Protein AF-A0A7V8F574-F1 (afdb_monomer)

Foldseek 3Di:
DPPPVCCVVVVVVVVVVVVVVVVVVVVVVVVLVVQVVLQVLLLFLVQLVLLQVLQVDDPVVNVVVQVVVCVQLVWRKDKDALVVPPDDPVRVVCQVVSGKDWADPDPFKIKIWHQNDPVRRIIIIIIDGHPDDSSVRSVVVVLVVVLVVDDPVCSVVVVVVSCVVRVNPDDDDDDDPPDDDPPDDDD

Solvent-accessible surface area (backbone atoms only — not comparable to full-atom values): 10749 Å² total; per-residue (Å²): 138,66,67,63,60,51,50,53,54,48,50,51,52,51,50,52,52,50,51,52,52,52,50,51,50,51,51,51,55,54,49,54,58,55,51,52,61,52,40,55,38,54,52,42,37,53,47,50,55,49,21,63,62,40,48,86,44,53,76,68,54,37,53,54,51,41,57,53,47,25,68,62,43,73,33,63,57,47,80,43,51,56,83,77,62,78,67,53,74,71,56,48,54,40,28,74,72,72,36,65,46,78,43,78,77,50,101,56,28,33,37,37,39,27,55,33,33,86,89,76,35,31,25,41,37,33,49,42,69,64,73,50,64,48,54,50,52,36,51,50,52,52,52,50,62,59,40,69,78,43,59,80,88,50,31,67,60,52,52,50,53,50,36,66,77,46,54,55,88,66,92,84,79,92,74,83,81,79,84,82,80,89,73,82,87,83,132

Radius of gyration: 23.99 Å; Cα contacts (8 Å, |Δi|>4): 165; chains: 1; bounding box: 65×51×67 Å

Structure (mmCIF, N/CA/C/O backbone):
data_AF-A0A7V8F574-F1
#
_entry.id   AF-A0A7V8F574-F1
#
loop_
_atom_site.group_PDB
_atom_site.id
_atom_site.type_symbol
_atom_site.label_atom_id
_atom_site.label_alt_id
_atom_site.label_comp_id
_atom_site.label_asym_id
_atom_site.label_entity_id
_atom_site.label_seq_id
_atom_site.pdbx_PDB_ins_code
_atom_site.Cartn_x
_atom_site.Cartn_y
_atom_site.Cartn_z
_atom_site.occupancy
_atom_site.B_iso_or_equiv
_atom_site.auth_seq_id
_atom_site.auth_comp_id
_atom_site.auth_asym_id
_atom_site.auth_atom_id
_atom_site.pdbx_PDB_model_num
ATOM 1 N N . MET A 1 1 ? 48.564 -7.429 -44.068 1.00 56.69 1 MET A N 1
ATOM 2 C CA . MET A 1 1 ? 47.365 -8.294 -43.979 1.00 56.69 1 MET A CA 1
ATOM 3 C C . MET A 1 1 ? 46.613 -8.188 -42.631 1.00 56.69 1 MET A C 1
ATOM 5 O O . MET A 1 1 ? 45.894 -9.115 -42.300 1.00 56.69 1 MET A O 1
ATOM 9 N N . ASN A 1 2 ? 46.700 -7.078 -41.869 1.00 58.28 2 ASN A N 1
ATOM 10 C CA . ASN A 1 2 ? 46.149 -6.998 -40.491 1.00 58.28 2 ASN A CA 1
ATOM 11 C C . ASN A 1 2 ? 44.926 -6.073 -40.307 1.00 58.28 2 ASN A C 1
ATOM 13 O O . ASN A 1 2 ? 44.331 -6.061 -39.237 1.00 58.28 2 ASN A O 1
ATOM 17 N N . SER A 1 3 ? 44.519 -5.310 -41.327 1.00 69.00 3 SER A N 1
ATOM 18 C CA . SER A 1 3 ? 43.429 -4.320 -41.200 1.00 69.00 3 SER A CA 1
ATOM 19 C C . SER A 1 3 ? 42.026 -4.927 -41.377 1.00 69.00 3 SER A C 1
ATOM 21 O O . SER A 1 3 ? 41.079 -4.531 -40.699 1.00 69.00 3 SER A O 1
ATOM 23 N N . ILE A 1 4 ? 41.889 -5.936 -42.245 1.00 79.69 4 ILE A N 1
ATOM 24 C CA . ILE A 1 4 ? 40.586 -6.536 -42.579 1.00 79.69 4 ILE A CA 1
ATOM 25 C C . ILE A 1 4 ? 40.106 -7.470 -41.464 1.00 79.69 4 ILE A C 1
ATOM 27 O O . ILE A 1 4 ? 38.978 -7.333 -41.002 1.00 79.69 4 ILE A O 1
ATOM 31 N N . PHE A 1 5 ? 40.970 -8.361 -40.967 1.00 75.88 5 PHE A N 1
ATOM 32 C CA . PHE A 1 5 ? 40.623 -9.245 -39.852 1.00 75.88 5 PHE A CA 1
ATOM 33 C C . PHE A 1 5 ? 40.308 -8.460 -38.575 1.00 75.88 5 PHE A C 1
ATOM 35 O O . PHE A 1 5 ? 39.298 -8.734 -37.936 1.00 75.88 5 PHE A O 1
ATOM 42 N N . LEU A 1 6 ? 41.096 -7.429 -38.246 1.00 79.56 6 LEU A N 1
ATOM 43 C CA . LEU A 1 6 ? 40.826 -6.574 -37.086 1.00 79.56 6 LEU A CA 1
ATOM 44 C C . LEU A 1 6 ? 39.471 -5.858 -37.199 1.00 79.56 6 LEU A C 1
ATOM 46 O O . LEU A 1 6 ? 38.766 -5.734 -36.205 1.00 79.56 6 LEU A O 1
ATOM 50 N N . ARG A 1 7 ? 39.070 -5.429 -38.402 1.00 82.69 7 ARG A N 1
ATOM 51 C CA . ARG A 1 7 ? 37.745 -4.834 -38.637 1.00 82.69 7 ARG A CA 1
ATOM 52 C C . ARG A 1 7 ? 36.608 -5.842 -38.519 1.00 82.69 7 ARG A C 1
ATOM 54 O O . ARG A 1 7 ? 35.586 -5.504 -37.935 1.00 82.69 7 ARG A O 1
ATOM 61 N N . ILE A 1 8 ? 36.768 -7.050 -39.058 1.00 86.50 8 ILE A N 1
ATOM 62 C CA . ILE A 1 8 ? 35.719 -8.080 -39.018 1.00 86.50 8 ILE A CA 1
ATOM 63 C C . ILE A 1 8 ? 35.542 -8.600 -37.588 1.00 86.50 8 ILE A C 1
ATOM 65 O O . ILE A 1 8 ? 34.432 -8.578 -37.061 1.00 86.50 8 ILE A O 1
ATOM 69 N N . TYR A 1 9 ? 36.630 -8.998 -36.923 1.00 89.31 9 TYR A N 1
ATOM 70 C CA . TYR A 1 9 ? 36.574 -9.464 -35.536 1.00 89.31 9 TYR A CA 1
ATOM 71 C C . TYR A 1 9 ? 36.234 -8.329 -34.567 1.00 89.31 9 TYR A C 1
ATOM 73 O O . TYR A 1 9 ? 35.433 -8.527 -33.661 1.00 89.31 9 TYR A O 1
ATOM 81 N N . GLY A 1 10 ? 36.763 -7.123 -34.787 1.00 89.00 10 GLY A N 1
ATOM 82 C CA . GLY A 1 10 ? 36.414 -5.940 -34.000 1.00 89.00 10 GLY A CA 1
ATOM 83 C C . GLY A 1 10 ? 34.945 -5.549 -34.154 1.00 89.00 10 GLY A C 1
ATOM 84 O O . GLY A 1 10 ? 34.291 -5.252 -33.160 1.00 89.00 10 GLY A O 1
ATOM 85 N N . GLY A 1 11 ? 34.399 -5.623 -35.372 1.00 90.50 11 GLY A N 1
ATOM 86 C CA . GLY A 1 11 ? 32.979 -5.401 -35.638 1.00 90.50 11 GLY A CA 1
ATOM 87 C C . GLY A 1 11 ? 32.090 -6.454 -34.978 1.00 90.50 11 GLY A C 1
ATOM 88 O O . GLY A 1 11 ? 31.083 -6.105 -34.369 1.00 90.50 11 GLY A O 1
ATOM 89 N N . MET A 1 12 ? 32.491 -7.727 -35.022 1.00 92.19 12 MET A N 1
ATOM 90 C CA . MET A 1 12 ? 31.776 -8.809 -34.341 1.00 92.19 12 MET A CA 1
ATOM 91 C C . MET A 1 12 ? 31.799 -8.632 -32.816 1.00 92.19 12 MET A C 1
ATOM 93 O O . MET A 1 12 ? 30.753 -8.721 -32.178 1.00 92.19 12 MET A O 1
ATOM 97 N N . CYS A 1 13 ? 32.952 -8.299 -32.229 1.00 90.69 13 CYS A N 1
ATOM 98 C CA . CYS A 1 13 ? 33.057 -7.989 -30.802 1.00 90.69 13 CYS A CA 1
ATOM 99 C C . CYS A 1 13 ? 32.212 -6.766 -30.416 1.00 90.69 13 CYS A C 1
ATOM 101 O O . CYS A 1 13 ? 31.502 -6.807 -29.415 1.00 90.69 13 CYS A O 1
ATOM 103 N N . ALA A 1 14 ? 32.238 -5.699 -31.218 1.00 89.81 14 ALA A N 1
ATOM 104 C CA . ALA A 1 14 ? 31.431 -4.506 -30.977 1.00 89.81 14 ALA A CA 1
ATOM 105 C C . ALA A 1 14 ? 29.926 -4.809 -31.038 1.00 89.81 14 ALA A C 1
ATOM 107 O O . ALA A 1 14 ? 29.174 -4.341 -30.186 1.00 89.81 14 ALA A O 1
ATOM 108 N N . ALA A 1 15 ? 29.490 -5.637 -31.992 1.00 92.62 15 ALA A N 1
ATOM 109 C CA . ALA A 1 15 ? 28.103 -6.079 -32.088 1.00 92.62 15 ALA A CA 1
ATOM 110 C C . ALA A 1 15 ? 27.679 -6.905 -30.862 1.00 92.62 15 ALA A C 1
ATOM 112 O O . ALA A 1 15 ? 26.601 -6.676 -30.320 1.00 92.62 15 ALA A O 1
ATOM 113 N N . LEU A 1 16 ? 28.534 -7.813 -30.376 1.00 93.62 16 LEU A N 1
ATOM 114 C CA . LEU A 1 16 ? 28.254 -8.600 -29.169 1.00 93.62 16 LEU A CA 1
ATOM 115 C C . LEU A 1 16 ? 28.135 -7.719 -27.919 1.00 93.62 16 LEU A C 1
ATOM 117 O O . LEU A 1 16 ? 27.208 -7.898 -27.131 1.00 93.62 16 LEU A O 1
ATOM 121 N N . ILE A 1 17 ? 29.027 -6.737 -27.762 1.00 92.06 17 ILE A N 1
ATOM 122 C CA . ILE A 1 17 ? 28.964 -5.768 -26.659 1.00 92.06 17 ILE A CA 1
ATOM 123 C C . ILE A 1 17 ? 27.679 -4.941 -26.751 1.00 92.06 17 ILE A C 1
ATOM 125 O O . ILE A 1 17 ? 26.992 -4.767 -25.747 1.00 92.06 17 ILE A O 1
ATOM 129 N N . LEU A 1 18 ? 27.318 -4.472 -27.947 1.00 92.81 18 LEU A N 1
ATOM 130 C CA . LEU A 1 18 ? 26.093 -3.706 -28.162 1.00 92.81 18 LEU A CA 1
ATOM 131 C C . LEU A 1 18 ? 24.850 -4.518 -27.775 1.00 92.81 18 LEU A C 1
ATOM 133 O O . LEU A 1 18 ? 23.993 -4.017 -27.052 1.00 92.81 18 LEU A O 1
ATOM 137 N N . VAL A 1 19 ? 24.766 -5.779 -28.206 1.00 94.56 19 VAL A N 1
ATOM 138 C CA . VAL A 1 19 ? 23.657 -6.678 -27.851 1.00 94.56 19 VAL A CA 1
ATOM 139 C C . VAL A 1 19 ? 23.603 -6.916 -26.340 1.00 94.56 19 VAL A C 1
ATOM 141 O O . VAL A 1 19 ? 22.520 -6.862 -25.760 1.00 94.56 19 VAL A O 1
ATOM 144 N N . ALA A 1 20 ? 24.747 -7.117 -25.681 1.00 87.25 20 ALA A N 1
ATOM 145 C CA . ALA A 1 20 ? 24.806 -7.284 -24.230 1.00 87.25 20 ALA A CA 1
ATOM 146 C C . ALA A 1 20 ? 24.339 -6.025 -23.476 1.00 87.25 20 ALA A C 1
ATOM 148 O O . ALA A 1 20 ? 23.564 -6.132 -22.525 1.00 87.25 20 ALA A O 1
ATOM 149 N N . LEU A 1 21 ? 24.752 -4.834 -23.925 1.00 88.81 21 LEU A N 1
ATOM 150 C CA . LEU A 1 21 ? 24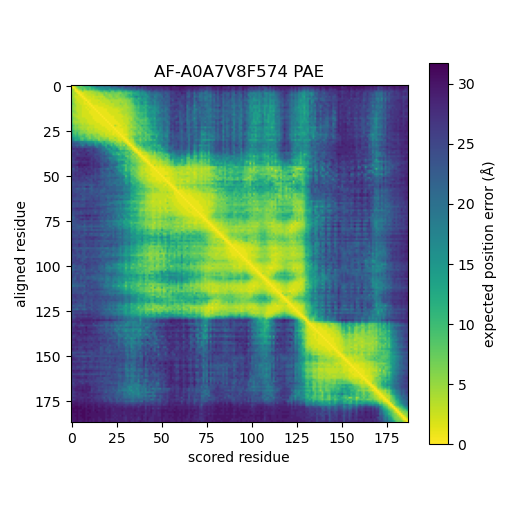.316 -3.556 -23.354 1.00 88.81 21 LEU A CA 1
ATOM 151 C C . LEU A 1 21 ? 22.810 -3.342 -23.531 1.00 88.81 21 LEU A C 1
ATOM 153 O O . LEU A 1 21 ? 22.128 -2.962 -22.581 1.00 88.81 21 LEU A O 1
ATOM 157 N N . LEU A 1 22 ? 22.273 -3.634 -24.718 1.00 88.62 22 LEU A N 1
ATOM 158 C CA . LEU A 1 22 ? 20.836 -3.553 -24.983 1.00 88.62 22 LEU A CA 1
ATOM 159 C C . LEU A 1 22 ? 20.044 -4.563 -24.142 1.00 88.62 22 LEU A C 1
ATOM 161 O O . LEU A 1 22 ? 18.986 -4.223 -23.619 1.00 88.62 22 LEU A O 1
ATOM 165 N N . GLY A 1 23 ? 20.567 -5.778 -23.958 1.00 87.00 23 GLY A N 1
ATOM 166 C CA . GLY A 1 23 ? 19.975 -6.788 -23.081 1.00 87.00 23 GLY A CA 1
ATOM 167 C C . GLY A 1 23 ? 19.950 -6.347 -21.616 1.00 87.00 23 GLY A C 1
ATOM 168 O O . GLY A 1 23 ? 18.915 -6.452 -20.961 1.00 87.00 23 GLY A O 1
ATOM 169 N N . MET A 1 24 ? 21.055 -5.787 -21.114 1.00 82.81 24 MET A N 1
ATOM 170 C CA . MET A 1 24 ? 21.130 -5.226 -19.762 1.00 82.81 24 MET A CA 1
ATOM 171 C C . MET A 1 24 ? 20.144 -4.065 -19.580 1.00 82.81 24 MET A C 1
ATOM 173 O O . MET A 1 24 ? 19.433 -4.024 -18.578 1.00 82.81 24 MET A O 1
ATOM 177 N N . LEU A 1 25 ? 20.044 -3.165 -20.563 1.00 78.94 25 LEU A N 1
ATOM 178 C CA . LEU A 1 25 ? 19.097 -2.051 -20.542 1.00 78.94 25 LEU A CA 1
ATOM 179 C C . LEU A 1 25 ? 17.642 -2.542 -20.529 1.00 78.94 25 LEU A C 1
ATOM 181 O O . LEU A 1 25 ? 16.839 -2.072 -19.728 1.00 78.94 25 LEU A O 1
ATOM 185 N N . ALA A 1 26 ? 17.304 -3.520 -21.370 1.00 74.56 26 ALA A N 1
ATOM 186 C CA . ALA A 1 26 ? 15.966 -4.105 -21.413 1.00 74.56 26 ALA A CA 1
ATOM 187 C C . ALA A 1 26 ? 15.599 -4.796 -20.091 1.00 74.56 26 ALA A C 1
ATOM 189 O O . ALA A 1 26 ? 14.487 -4.619 -19.593 1.00 74.56 26 ALA A O 1
ATOM 190 N N . LEU A 1 27 ? 16.536 -5.541 -19.494 1.00 69.81 27 LEU A N 1
ATOM 191 C CA . LEU A 1 27 ? 16.347 -6.154 -18.179 1.00 69.81 27 LEU A CA 1
ATOM 192 C C . LEU A 1 27 ? 16.156 -5.099 -17.088 1.00 69.81 27 LEU A C 1
ATOM 194 O O . LE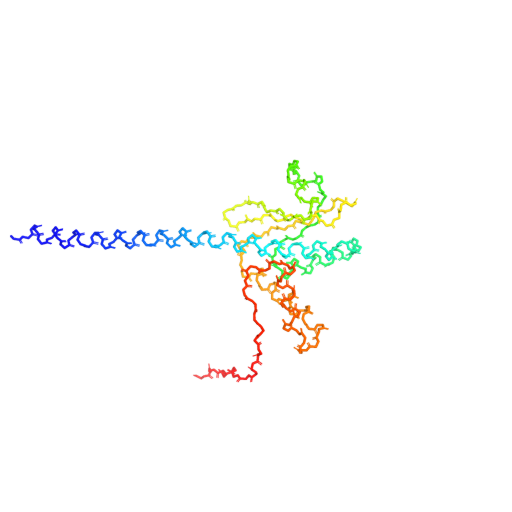U A 1 27 ? 15.271 -5.258 -16.253 1.00 69.81 27 LEU A O 1
ATOM 198 N N . HIS A 1 28 ? 16.931 -4.014 -17.116 1.00 68.00 28 HIS A N 1
ATOM 199 C CA . HIS A 1 28 ? 16.802 -2.914 -16.162 1.00 68.00 28 HIS A CA 1
ATOM 200 C C . HIS A 1 28 ? 15.416 -2.260 -16.240 1.00 68.00 28 HIS A C 1
ATOM 202 O O . HIS A 1 28 ? 14.732 -2.137 -15.225 1.00 68.00 28 HIS A O 1
ATOM 208 N N . LEU A 1 29 ? 14.960 -1.917 -17.449 1.00 63.81 29 LEU A N 1
ATOM 209 C CA . LEU A 1 29 ? 13.641 -1.317 -17.673 1.00 63.81 29 LEU A CA 1
ATOM 210 C C . LEU A 1 29 ? 12.502 -2.264 -17.264 1.00 63.81 29 LEU A C 1
ATOM 212 O O . LEU A 1 29 ? 11.539 -1.851 -16.621 1.00 63.81 29 LEU A O 1
ATOM 216 N N . LEU A 1 30 ? 12.616 -3.556 -17.585 1.00 61.59 30 LEU A N 1
ATOM 217 C CA . LEU A 1 30 ? 11.610 -4.552 -17.212 1.00 61.59 30 LEU A CA 1
ATOM 218 C C . LEU A 1 30 ? 11.555 -4.781 -15.693 1.00 61.59 30 LEU A C 1
ATOM 220 O O . LEU A 1 30 ? 10.477 -5.019 -15.142 1.00 61.59 30 LEU A O 1
ATOM 224 N N . ASN A 1 31 ? 12.702 -4.701 -15.017 1.00 58.12 31 ASN A N 1
ATOM 225 C CA . ASN A 1 31 ? 12.802 -4.848 -13.569 1.00 58.12 31 ASN A CA 1
ATOM 226 C C . ASN A 1 31 ? 12.174 -3.655 -12.828 1.00 58.12 31 ASN A C 1
ATOM 228 O O . ASN A 1 31 ? 11.459 -3.855 -11.844 1.00 58.12 31 ASN A O 1
ATOM 232 N N . GLU A 1 32 ? 12.351 -2.429 -13.331 1.00 53.72 32 GLU A N 1
ATOM 233 C CA . GLU A 1 32 ? 11.692 -1.238 -12.775 1.00 53.72 32 GLU A CA 1
ATOM 234 C C . GLU A 1 32 ? 10.163 -1.309 -12.894 1.00 53.72 32 GLU A C 1
ATOM 236 O O . GLU A 1 32 ? 9.452 -1.062 -11.915 1.00 53.72 32 GLU A O 1
ATOM 241 N N . VAL A 1 33 ? 9.644 -1.739 -14.051 1.00 51.47 33 VAL A N 1
ATOM 242 C CA . VAL A 1 33 ? 8.193 -1.859 -14.283 1.00 51.47 33 VAL A CA 1
ATOM 243 C C . VAL A 1 33 ? 7.560 -2.943 -13.399 1.00 51.47 33 VAL A C 1
ATOM 245 O O . VAL A 1 33 ? 6.465 -2.743 -12.865 1.00 51.47 33 VAL A O 1
ATOM 248 N N . ARG A 1 34 ? 8.243 -4.080 -13.189 1.00 47.66 34 ARG A N 1
ATOM 249 C CA . ARG A 1 34 ? 7.745 -5.159 -12.311 1.00 47.66 34 ARG A CA 1
ATOM 250 C C . ARG A 1 34 ? 7.789 -4.789 -10.833 1.00 47.66 34 ARG A C 1
ATOM 252 O O . ARG A 1 34 ? 6.857 -5.126 -10.104 1.00 47.66 34 ARG A O 1
ATOM 259 N N . SER A 1 35 ? 8.838 -4.090 -10.400 1.00 40.34 35 SER A N 1
ATOM 260 C CA . SER A 1 35 ? 8.967 -3.610 -9.023 1.00 40.34 35 SER A CA 1
ATOM 261 C C . SER A 1 35 ? 7.818 -2.659 -8.678 1.00 40.34 35 SER A C 1
ATOM 263 O O . SER A 1 35 ? 7.111 -2.893 -7.702 1.00 40.34 35 SER A O 1
ATOM 265 N N . GLY A 1 36 ? 7.542 -1.651 -9.514 1.00 47.88 36 GLY A N 1
ATOM 266 C CA . GLY A 1 36 ? 6.509 -0.642 -9.236 1.00 47.88 36 GLY A CA 1
ATOM 267 C C . GLY A 1 36 ? 5.102 -1.216 -9.013 1.00 47.88 36 GLY A C 1
ATOM 268 O O . GLY A 1 36 ? 4.472 -0.941 -7.993 1.00 47.88 36 GLY A O 1
ATOM 269 N N . GLN A 1 37 ? 4.628 -2.087 -9.911 1.00 47.09 37 GLN A N 1
ATOM 270 C CA . GLN A 1 37 ? 3.252 -2.609 -9.859 1.00 47.09 37 GLN A CA 1
ATOM 271 C C . GLN A 1 37 ? 3.012 -3.665 -8.768 1.00 47.09 37 GLN A C 1
ATOM 273 O O . GLN A 1 37 ? 1.869 -3.905 -8.372 1.00 47.09 37 GLN A O 1
ATOM 278 N N . TYR A 1 38 ? 4.054 -4.352 -8.293 1.00 43.25 38 TYR A N 1
ATOM 279 C CA . TYR A 1 38 ? 3.934 -5.279 -7.162 1.00 43.25 38 TYR A CA 1
ATOM 280 C C . TYR A 1 38 ? 3.826 -4.515 -5.834 1.00 43.25 38 TYR A C 1
ATOM 282 O O . TYR A 1 38 ? 3.041 -4.872 -4.957 1.00 43.25 38 TYR A O 1
ATOM 290 N N . ARG A 1 39 ? 4.562 -3.402 -5.732 1.00 55.03 39 ARG A N 1
ATOM 291 C CA . ARG A 1 39 ? 4.662 -2.535 -4.550 1.00 55.03 39 ARG A CA 1
ATOM 292 C C . ARG A 1 39 ? 3.383 -1.759 -4.277 1.00 55.03 39 ARG A C 1
ATOM 294 O O . ARG A 1 39 ? 2.940 -1.689 -3.134 1.00 55.03 39 ARG A O 1
ATOM 301 N N . GLU A 1 40 ? 2.767 -1.239 -5.332 1.00 53.72 40 GLU A N 1
ATOM 302 C CA . GLU A 1 40 ? 1.501 -0.511 -5.250 1.00 53.72 40 GLU A CA 1
ATOM 303 C C . GLU A 1 40 ? 0.361 -1.436 -4.792 1.00 53.72 40 GLU A C 1
ATOM 305 O O . GLU A 1 40 ? -0.414 -1.076 -3.910 1.00 53.72 40 GLU A O 1
ATOM 310 N N . ARG A 1 41 ? 0.324 -2.683 -5.292 1.00 56.06 41 ARG A N 1
ATOM 311 C CA . ARG A 1 41 ? -0.679 -3.693 -4.903 1.00 56.06 41 ARG A CA 1
ATOM 312 C C . ARG A 1 41 ? -0.521 -4.188 -3.458 1.00 56.06 41 ARG A C 1
ATOM 314 O O . ARG A 1 41 ? -1.524 -4.336 -2.764 1.00 56.06 41 ARG A O 1
ATOM 321 N N . LEU A 1 42 ? 0.711 -4.392 -2.979 1.00 57.56 42 LEU A N 1
ATOM 322 C CA . LEU A 1 42 ? 0.989 -4.809 -1.592 1.00 57.56 42 LEU A CA 1
ATOM 323 C C . LEU A 1 42 ? 0.653 -3.719 -0.566 1.00 57.56 42 LEU A C 1
ATOM 325 O O . LEU A 1 42 ? 0.067 -4.010 0.481 1.00 57.56 42 LEU A O 1
ATOM 329 N N . ALA A 1 43 ? 0.977 -2.465 -0.889 1.00 62.28 43 ALA A N 1
ATOM 330 C CA . ALA A 1 43 ? 0.598 -1.309 -0.084 1.00 62.28 43 ALA A CA 1
ATOM 331 C C . ALA A 1 43 ? -0.928 -1.134 -0.049 1.00 62.28 43 ALA A C 1
ATOM 333 O O . ALA A 1 43 ? -1.499 -0.946 1.024 1.00 62.28 43 ALA A O 1
ATOM 334 N N . HIS A 1 44 ? -1.594 -1.279 -1.201 1.00 66.44 44 HIS A N 1
ATOM 335 C CA . HIS A 1 44 ? -3.048 -1.178 -1.306 1.00 66.44 44 HIS A CA 1
ATOM 336 C C . HIS A 1 44 ? -3.777 -2.169 -0.385 1.00 66.44 44 HIS A C 1
ATOM 338 O O . HIS A 1 44 ? -4.606 -1.750 0.421 1.00 66.44 44 HIS A O 1
ATOM 344 N N . GLY A 1 45 ? -3.467 -3.468 -0.465 1.00 66.31 45 GLY A N 1
ATOM 345 C CA . GLY A 1 45 ? -4.162 -4.482 0.340 1.00 66.31 45 GLY A CA 1
ATOM 346 C C . GLY A 1 45 ? -3.923 -4.321 1.846 1.00 66.31 45 GLY A C 1
ATOM 347 O O . GLY A 1 45 ? -4.854 -4.419 2.646 1.00 66.31 45 GLY A O 1
ATOM 348 N N . THR A 1 46 ? -2.685 -4.002 2.231 1.00 74.44 46 THR A N 1
ATOM 349 C CA . THR A 1 46 ? -2.282 -3.891 3.641 1.00 74.44 46 THR A CA 1
ATOM 350 C C . THR A 1 46 ? -2.899 -2.665 4.321 1.00 74.44 46 THR A C 1
ATOM 352 O O . THR A 1 46 ?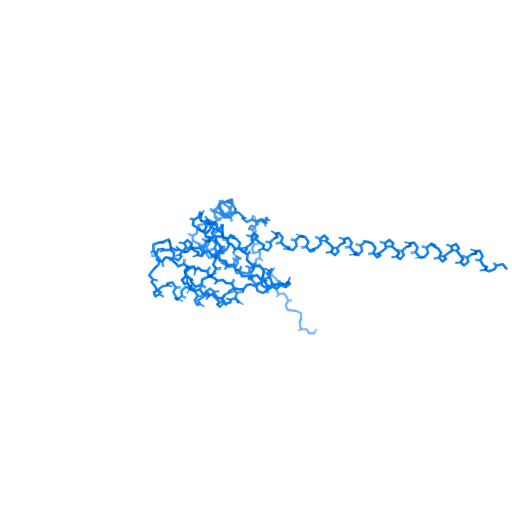 -3.494 -2.790 5.391 1.00 74.44 46 THR A O 1
ATOM 355 N N . PHE A 1 47 ? -2.833 -1.487 3.691 1.00 71.62 47 PHE A N 1
ATOM 356 C CA . PHE A 1 47 ? -3.402 -0.264 4.268 1.00 71.62 47 PHE A CA 1
ATOM 357 C C . PHE A 1 47 ? -4.932 -0.270 4.269 1.00 71.62 47 PHE A C 1
ATOM 359 O O . PHE A 1 47 ? -5.538 0.281 5.188 1.00 71.62 47 PHE A O 1
ATOM 366 N N . ALA A 1 48 ? -5.568 -0.922 3.288 1.00 75.31 48 ALA A N 1
ATOM 367 C CA . ALA A 1 48 ? -7.013 -1.131 3.309 1.00 75.31 48 ALA A CA 1
ATOM 368 C C . ALA A 1 48 ? -7.438 -1.951 4.540 1.00 75.31 48 ALA A C 1
ATOM 370 O O . ALA A 1 48 ? -8.305 -1.515 5.291 1.00 75.31 48 ALA A O 1
ATOM 371 N N . LEU A 1 49 ? -6.764 -3.079 4.803 1.00 79.25 49 LEU A N 1
ATOM 372 C CA . LEU A 1 49 ? -7.053 -3.939 5.956 1.00 79.25 49 LEU A CA 1
ATOM 373 C C . LEU A 1 49 ? -6.830 -3.230 7.303 1.00 79.25 49 LEU A C 1
ATOM 375 O O . LEU A 1 49 ? -7.593 -3.445 8.245 1.00 79.25 49 LEU A O 1
ATOM 379 N N . MET A 1 50 ? -5.794 -2.393 7.402 1.00 80.31 50 MET A N 1
ATOM 380 C CA . MET A 1 50 ? -5.530 -1.592 8.601 1.00 80.31 50 MET A CA 1
ATOM 381 C C . MET A 1 50 ? -6.618 -0.549 8.835 1.00 80.31 50 MET A C 1
ATOM 383 O O . MET A 1 50 ? -7.089 -0.417 9.961 1.00 80.31 50 MET A O 1
ATOM 387 N N . GLY A 1 51 ? -7.044 0.163 7.787 1.00 75.25 51 GLY A N 1
ATOM 388 C CA . GLY A 1 51 ? -8.124 1.145 7.890 1.00 75.25 51 GLY A CA 1
ATOM 389 C C . GLY A 1 51 ? -9.428 0.520 8.388 1.00 75.25 51 GLY A C 1
ATOM 390 O O . GLY A 1 51 ? -10.022 1.032 9.335 1.00 75.25 51 GLY A O 1
ATOM 391 N N . ASP A 1 52 ? -9.806 -0.629 7.826 1.00 79.94 52 ASP A N 1
ATOM 392 C CA . ASP A 1 52 ? -11.014 -1.361 8.223 1.00 79.94 52 ASP A CA 1
ATOM 393 C C . ASP A 1 52 ? -10.939 -1.845 9.686 1.00 79.94 52 ASP A C 1
ATOM 395 O O . ASP A 1 52 ? -11.913 -1.741 10.427 1.00 79.94 52 ASP A O 1
ATOM 399 N N . ASN A 1 53 ? -9.775 -2.338 10.135 1.00 78.69 53 ASN A N 1
ATOM 400 C CA . ASN A 1 53 ? -9.583 -2.789 11.521 1.00 78.69 53 ASN A CA 1
ATOM 401 C C . ASN A 1 53 ? -9.566 -1.638 12.533 1.00 78.69 53 ASN A C 1
ATOM 403 O O . ASN A 1 53 ? -9.997 -1.816 13.670 1.00 78.69 53 ASN A O 1
ATOM 407 N N . LEU A 1 54 ? -9.066 -0.464 12.141 1.00 80.31 54 LEU A N 1
ATOM 408 C CA . LEU A 1 54 ? -9.039 0.715 13.005 1.00 80.31 54 LEU A CA 1
ATOM 409 C C . LEU A 1 54 ? -10.413 1.380 13.118 1.00 80.31 54 LEU A C 1
ATOM 411 O O . LEU A 1 54 ? -10.688 2.002 14.143 1.00 80.31 54 LEU A O 1
ATOM 415 N N . GLN A 1 55 ? -11.277 1.259 12.105 1.00 77.00 55 GLN A N 1
ATOM 416 C CA . GLN A 1 55 ? -12.592 1.903 12.081 1.00 77.00 55 GLN A CA 1
ATOM 417 C C . GLN A 1 55 ? -13.430 1.639 13.356 1.00 77.00 55 GLN A C 1
ATOM 419 O O . GLN A 1 55 ? -13.861 2.621 13.966 1.00 77.00 55 GLN A O 1
ATOM 424 N N . PRO A 1 56 ? -13.638 0.387 13.821 1.00 78.88 56 PRO A N 1
ATOM 425 C CA . PRO A 1 56 ? -14.447 0.113 15.013 1.00 78.88 56 PRO A CA 1
ATOM 426 C C . PRO A 1 56 ? -13.733 0.398 16.347 1.00 78.88 56 PRO A C 1
ATOM 428 O O . PRO A 1 56 ? -14.374 0.359 17.394 1.00 78.88 56 PRO A O 1
ATOM 431 N N . MET A 1 57 ? -12.420 0.650 16.337 1.00 81.31 57 MET A N 1
ATOM 432 C CA . MET A 1 57 ? -11.615 0.813 17.552 1.00 81.31 57 MET A CA 1
ATOM 433 C C . MET A 1 57 ? -11.763 2.204 18.178 1.00 81.31 57 MET A C 1
ATOM 435 O O . MET A 1 57 ? -11.894 3.208 17.477 1.00 81.31 57 MET A O 1
ATOM 439 N N . SER A 1 58 ? -11.645 2.286 19.505 1.00 80.00 58 SER A N 1
ATOM 440 C CA . SER A 1 58 ? -11.543 3.565 20.218 1.00 80.00 58 SER A CA 1
ATOM 441 C C . SER A 1 58 ? -10.197 4.258 19.961 1.00 80.00 58 SER A C 1
ATOM 443 O O . SER A 1 58 ? -9.207 3.624 19.593 1.00 80.00 58 SER A O 1
ATOM 445 N N . ALA A 1 59 ? -10.106 5.568 20.207 1.00 76.19 59 ALA A N 1
ATOM 446 C CA . ALA A 1 59 ? -8.882 6.343 19.962 1.00 76.19 59 ALA A CA 1
ATOM 447 C C . ALA A 1 59 ? -7.629 5.779 20.673 1.00 76.19 59 ALA A C 1
ATOM 449 O O . ALA A 1 59 ? -6.525 5.819 20.126 1.00 76.19 59 ALA A O 1
ATOM 450 N N . ILE A 1 60 ? -7.793 5.217 21.875 1.00 81.06 60 ILE A N 1
ATOM 451 C CA . ILE A 1 60 ? -6.700 4.614 22.655 1.00 81.06 60 ILE A CA 1
ATOM 452 C C . ILE A 1 60 ? -6.253 3.287 22.023 1.00 81.06 60 ILE A C 1
ATOM 454 O O . ILE A 1 60 ? -5.054 3.035 21.891 1.00 81.06 60 ILE A O 1
ATOM 458 N N . GLU A 1 61 ? -7.206 2.454 21.601 1.00 79.38 61 GLU A N 1
ATOM 459 C CA . GLU A 1 61 ? -6.938 1.177 20.929 1.00 79.38 61 GLU A CA 1
ATOM 460 C C . GLU A 1 61 ? -6.288 1.390 19.565 1.00 79.38 61 GLU A C 1
ATOM 462 O O . GLU A 1 61 ? -5.280 0.745 19.281 1.00 79.38 61 GLU A O 1
ATOM 467 N N . ARG A 1 62 ? -6.776 2.361 18.778 1.00 82.06 62 ARG A N 1
ATOM 468 C CA . ARG A 1 62 ? -6.175 2.749 17.494 1.00 82.06 62 ARG A CA 1
ATOM 469 C C . ARG A 1 62 ? -4.704 3.116 17.662 1.00 82.06 62 ARG A C 1
ATOM 471 O O . ARG A 1 62 ? -3.861 2.625 16.919 1.00 82.06 62 ARG A O 1
ATOM 478 N N . ARG A 1 63 ? -4.371 3.927 18.673 1.00 80.75 63 ARG A N 1
ATOM 479 C CA . ARG A 1 63 ? -2.990 4.363 18.939 1.00 80.75 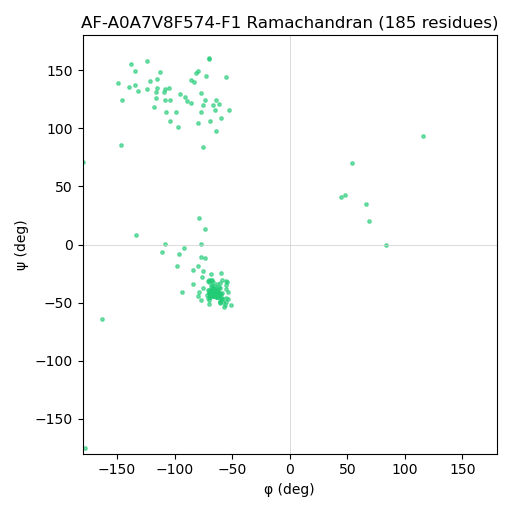63 ARG A CA 1
ATOM 480 C C . ARG A 1 63 ? -2.087 3.215 19.401 1.00 80.75 63 ARG A C 1
ATOM 482 O O . ARG A 1 63 ? -0.928 3.150 19.000 1.00 80.75 63 ARG A O 1
ATOM 489 N N . ARG A 1 64 ? -2.611 2.290 20.214 1.00 81.31 64 ARG A N 1
ATOM 490 C CA . ARG A 1 64 ? -1.880 1.083 20.636 1.00 81.31 64 ARG A CA 1
ATOM 491 C C . ARG A 1 64 ? -1.652 0.125 19.462 1.00 81.31 64 ARG A C 1
ATOM 493 O O . ARG A 1 64 ? -0.546 -0.390 19.328 1.00 81.31 64 ARG A O 1
ATOM 500 N N . ALA A 1 65 ? -2.664 -0.091 18.623 1.00 80.25 65 ALA A N 1
ATOM 501 C CA . ALA A 1 65 ? -2.562 -0.914 17.421 1.00 80.25 65 ALA A CA 1
ATOM 502 C C . ALA A 1 65 ? -1.541 -0.328 16.435 1.00 80.25 65 ALA A C 1
ATOM 504 O O . ALA A 1 65 ? -0.657 -1.056 15.988 1.00 80.25 65 ALA A O 1
ATOM 505 N N . LEU A 1 66 ? -1.583 0.992 16.199 1.00 82.69 66 LEU A N 1
ATOM 506 C CA . LEU A 1 66 ? -0.601 1.690 15.363 1.00 82.69 66 LEU A CA 1
ATOM 507 C C . LEU A 1 66 ? 0.831 1.449 15.840 1.00 82.69 66 LEU A C 1
ATOM 509 O O . LEU A 1 66 ? 1.662 1.040 15.042 1.00 82.69 66 LEU A O 1
ATOM 513 N N . ALA A 1 67 ? 1.109 1.631 17.135 1.00 78.56 67 ALA A N 1
ATOM 514 C CA . ALA A 1 67 ? 2.459 1.468 17.680 1.00 78.56 67 ALA A CA 1
ATOM 515 C C . ALA A 1 67 ? 2.989 0.026 17.549 1.00 78.56 67 ALA A C 1
ATOM 517 O O . ALA A 1 67 ? 4.184 -0.199 17.347 1.00 78.56 67 ALA A O 1
ATOM 518 N N . VAL A 1 68 ? 2.104 -0.971 17.661 1.00 77.12 68 VAL A N 1
ATOM 519 C CA . VAL A 1 68 ? 2.462 -2.379 17.436 1.00 77.12 68 VAL A CA 1
ATOM 520 C C . VAL A 1 68 ? 2.761 -2.622 15.958 1.00 77.12 68 VAL A C 1
ATOM 522 O O . VAL A 1 68 ? 3.767 -3.253 15.635 1.00 77.12 68 VAL A O 1
ATOM 525 N N . TRP A 1 69 ? 1.923 -2.107 15.061 1.00 80.00 69 TRP A N 1
ATOM 526 C CA . TRP A 1 69 ? 2.100 -2.273 13.621 1.00 80.00 69 TRP A CA 1
ATOM 527 C C . TRP A 1 69 ? 3.333 -1.541 13.102 1.00 80.00 69 TRP A C 1
ATOM 529 O O . TRP A 1 69 ? 4.101 -2.141 12.360 1.00 80.00 69 TRP A O 1
ATOM 539 N N . GLU A 1 70 ? 3.593 -0.318 13.554 1.00 74.56 70 GLU A N 1
ATOM 540 C CA . GLU A 1 70 ? 4.787 0.465 13.217 1.00 74.56 70 GLU A CA 1
ATOM 541 C C . GLU A 1 70 ? 6.061 -0.341 13.508 1.00 74.56 70 GLU A C 1
ATOM 543 O O . GLU A 1 70 ? 6.930 -0.511 12.651 1.00 74.56 70 GLU A O 1
ATOM 548 N N . ARG A 1 71 ? 6.116 -0.964 14.692 1.00 71.69 71 ARG A N 1
ATOM 549 C CA . ARG A 1 71 ? 7.234 -1.820 15.103 1.00 71.69 71 ARG A CA 1
ATOM 550 C C . ARG A 1 71 ? 7.352 -3.108 14.282 1.00 71.69 71 ARG A C 1
ATOM 552 O O . ARG A 1 71 ? 8.464 -3.602 14.101 1.00 71.69 71 ARG A O 1
ATOM 559 N N . LEU A 1 72 ? 6.236 -3.672 13.819 1.00 64.19 72 LEU A N 1
ATOM 560 C CA . LEU A 1 72 ? 6.215 -4.904 13.019 1.00 64.19 72 LEU A CA 1
ATOM 561 C C . LEU A 1 72 ? 6.572 -4.659 11.549 1.00 64.19 72 LEU A C 1
ATOM 563 O O . LEU A 1 72 ? 7.294 -5.459 10.956 1.00 64.19 72 LEU A O 1
ATOM 567 N N . LEU A 1 73 ? 6.063 -3.573 10.969 1.00 68.56 73 LEU A N 1
ATOM 568 C CA . LEU A 1 73 ? 6.265 -3.210 9.567 1.00 68.56 73 LEU A CA 1
ATOM 569 C C . LEU A 1 73 ? 7.581 -2.464 9.349 1.00 68.56 73 LEU A C 1
ATOM 571 O O . LEU A 1 73 ? 8.089 -2.463 8.231 1.00 68.56 73 LEU A O 1
ATOM 575 N N . GLY A 1 74 ? 8.134 -1.850 10.398 1.00 64.00 74 GLY A N 1
ATOM 576 C CA . GLY A 1 74 ? 9.357 -1.055 10.310 1.00 64.00 74 GLY A CA 1
ATOM 577 C C . GLY A 1 74 ? 9.178 0.243 9.522 1.00 64.00 74 GLY A C 1
ATOM 578 O O . GLY A 1 74 ? 10.165 0.791 9.042 1.00 64.00 74 GLY A O 1
ATOM 579 N N . ILE A 1 75 ? 7.937 0.716 9.376 1.00 69.31 75 ILE A N 1
ATOM 580 C CA . ILE A 1 75 ? 7.586 1.968 8.699 1.00 69.31 75 ILE A CA 1
ATOM 581 C C . ILE A 1 75 ? 6.845 2.876 9.678 1.00 69.31 75 ILE A C 1
ATOM 583 O O . ILE A 1 75 ? 6.020 2.355 10.431 1.00 69.31 75 ILE A O 1
ATOM 587 N N . PRO A 1 76 ? 7.090 4.198 9.661 1.00 69.00 76 PRO A N 1
ATOM 588 C CA . PRO A 1 76 ? 6.330 5.138 10.473 1.00 69.00 76 PRO A CA 1
ATOM 589 C C . PRO A 1 76 ? 4.865 5.125 10.022 1.00 69.00 76 PRO A C 1
ATOM 591 O O . PRO A 1 76 ? 4.571 5.311 8.837 1.00 69.00 76 PRO A O 1
ATOM 594 N N . LEU A 1 77 ? 3.960 4.868 10.967 1.00 78.62 77 LEU A N 1
ATOM 595 C CA . LEU A 1 77 ? 2.513 4.897 10.765 1.00 78.62 77 LEU A CA 1
ATOM 596 C C . LEU A 1 77 ? 1.923 6.005 11.622 1.00 78.62 77 LEU A C 1
ATOM 598 O O . LEU A 1 77 ? 2.183 6.073 12.821 1.00 78.62 77 LEU A O 1
ATOM 602 N N . GLU A 1 78 ? 1.081 6.833 11.020 1.00 79.75 78 GLU A N 1
ATOM 603 C CA . GLU A 1 78 ? 0.472 7.972 11.692 1.00 79.75 78 GLU A CA 1
ATOM 604 C C . GLU A 1 78 ? -1.027 8.047 11.392 1.00 79.75 78 GLU A C 1
ATOM 606 O O . GLU A 1 78 ? -1.513 7.616 10.345 1.00 79.75 78 GLU A O 1
ATOM 611 N N . LEU A 1 79 ? -1.773 8.572 12.362 1.00 80.44 79 LEU A N 1
ATOM 612 C CA . LEU A 1 79 ? -3.173 8.947 12.208 1.00 80.44 79 LEU A CA 1
ATOM 613 C C . LEU A 1 79 ? -3.222 10.470 12.176 1.00 80.44 79 LEU A C 1
ATOM 615 O O . LEU A 1 79 ? -2.917 11.108 13.183 1.00 80.44 79 LEU A O 1
ATOM 619 N N . GLN A 1 80 ? -3.608 11.033 11.038 1.00 81.00 80 GLN A N 1
ATOM 620 C CA . GLN A 1 80 ? -3.693 12.479 10.833 1.00 81.00 80 GLN A CA 1
ATOM 621 C C . GLN A 1 80 ? -5.095 12.891 10.384 1.00 81.00 80 GLN A C 1
ATOM 623 O O . GLN A 1 80 ? -5.853 12.085 9.835 1.00 81.00 80 GLN A O 1
ATOM 628 N N . ALA A 1 81 ? -5.452 14.156 10.596 1.00 77.94 81 ALA A N 1
ATOM 629 C CA . ALA A 1 81 ? -6.734 14.665 10.126 1.00 77.94 81 ALA A CA 1
ATOM 630 C C . ALA A 1 81 ? -6.735 14.828 8.594 1.00 77.94 81 ALA A C 1
ATOM 632 O O . ALA A 1 81 ? -5.738 15.227 7.987 1.00 77.94 81 ALA A O 1
ATOM 633 N N . LEU A 1 82 ? -7.882 14.582 7.953 1.00 73.69 82 LEU A N 1
ATOM 634 C CA . LEU A 1 82 ? -8.074 14.770 6.507 1.00 73.69 82 LEU A CA 1
ATOM 635 C C . LEU A 1 82 ? -7.725 16.196 6.051 1.00 73.69 82 LEU A C 1
ATOM 637 O O . LEU A 1 82 ? -7.254 16.391 4.931 1.00 73.69 82 LEU A O 1
ATOM 641 N N . SER A 1 83 ? -7.934 17.188 6.920 1.00 73.69 83 SER A N 1
ATOM 642 C CA . SER A 1 83 ? -7.603 18.596 6.681 1.00 73.69 83 SER A CA 1
ATOM 643 C C . SER A 1 83 ? -6.099 18.869 6.608 1.00 73.69 83 SER A C 1
ATOM 645 O O . SER A 1 83 ? -5.689 19.766 5.877 1.00 73.69 83 SER A O 1
ATOM 647 N N . GLU A 1 84 ? -5.277 18.096 7.316 1.00 74.94 84 GLU A N 1
ATOM 648 C CA . GLU A 1 84 ? -3.817 18.268 7.361 1.00 74.94 84 GLU A CA 1
ATOM 649 C C . GLU A 1 84 ? -3.124 17.670 6.128 1.00 74.94 84 GLU A C 1
ATOM 651 O O . GLU A 1 84 ? -2.002 18.042 5.787 1.00 74.94 84 GLU A O 1
ATOM 656 N N . ALA A 1 85 ? -3.808 16.777 5.407 1.00 69.56 85 ALA A N 1
ATOM 657 C CA . ALA A 1 85 ? -3.239 16.027 4.292 1.00 69.56 85 ALA A CA 1
ATOM 658 C C . ALA A 1 85 ? -3.081 16.811 2.973 1.00 69.56 85 ALA A C 1
ATOM 660 O O . ALA A 1 85 ? -2.613 16.228 2.005 1.00 69.56 85 ALA A O 1
ATOM 661 N N . HIS A 1 86 ? -3.452 18.099 2.904 1.00 74.00 86 HIS A N 1
ATOM 662 C CA . HIS A 1 86 ? -3.311 18.956 1.705 1.00 74.00 86 HIS A CA 1
ATOM 663 C C . HIS A 1 86 ? -3.738 18.279 0.378 1.00 74.00 86 HIS A C 1
ATOM 665 O O . HIS A 1 86 ? -3.085 18.424 -0.647 1.00 74.00 86 HIS A O 1
ATOM 671 N N . LEU A 1 87 ? -4.845 17.528 0.405 1.00 79.19 87 LEU A N 1
ATOM 672 C CA . LEU A 1 87 ? -5.307 16.717 -0.728 1.00 79.19 87 LEU A CA 1
ATOM 673 C C . LEU A 1 87 ? -6.159 17.507 -1.725 1.00 79.19 87 LEU A C 1
ATOM 675 O O . LEU A 1 87 ? -7.073 18.235 -1.312 1.00 79.19 87 LEU A O 1
ATOM 679 N N . ASP A 1 88 ? -5.968 17.225 -3.014 1.00 80.56 88 ASP A N 1
ATOM 680 C CA . A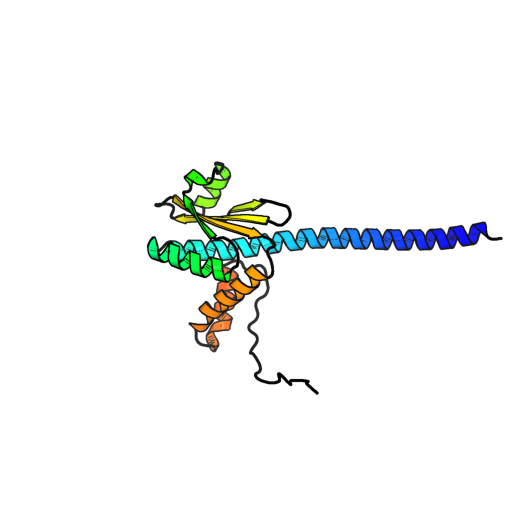SP A 1 88 ? -6.803 17.725 -4.109 1.00 80.56 88 ASP A CA 1
ATOM 681 C C . ASP A 1 88 ? -8.207 17.092 -4.114 1.00 80.56 88 ASP A C 1
ATOM 683 O O . ASP A 1 88 ? -8.435 15.997 -3.588 1.00 80.56 88 ASP A O 1
ATOM 687 N N . LEU A 1 89 ? -9.178 17.737 -4.778 1.00 75.62 89 LEU A N 1
ATOM 688 C CA . LEU A 1 89 ? -10.561 17.235 -4.867 1.00 75.62 89 LEU A CA 1
ATOM 689 C C . LEU A 1 89 ? -10.657 15.809 -5.436 1.00 75.62 89 LEU A C 1
ATOM 691 O O . LEU A 1 89 ? -11.482 15.013 -4.984 1.00 75.62 89 LEU A O 1
ATOM 695 N N . SER A 1 90 ? -9.827 15.469 -6.425 1.00 79.19 90 SER A N 1
ATOM 696 C CA . SER A 1 90 ? -9.819 14.132 -7.029 1.00 79.19 90 SER A CA 1
ATOM 697 C C . SER A 1 90 ? -9.311 13.072 -6.045 1.00 79.19 90 SER A C 1
ATOM 699 O O . SER A 1 90 ? -9.912 12.003 -5.932 1.00 79.19 90 SER A O 1
ATOM 701 N N . GLN A 1 91 ? -8.256 13.384 -5.289 1.00 79.38 91 GLN A N 1
ATOM 702 C CA . GLN A 1 91 ? -7.664 12.520 -4.270 1.00 79.38 91 GLN A CA 1
ATOM 703 C C . GLN A 1 91 ? -8.625 12.305 -3.095 1.00 79.38 91 GLN A C 1
ATOM 705 O O . GLN A 1 91 ? -8.850 11.164 -2.688 1.00 79.38 91 GLN A O 1
ATOM 710 N N . ARG A 1 92 ? -9.278 13.373 -2.616 1.00 79.00 92 ARG A N 1
ATOM 711 C CA . ARG A 1 92 ? -10.311 13.288 -1.568 1.00 79.00 92 ARG A CA 1
ATOM 712 C C . ARG A 1 92 ? -11.473 12.392 -1.983 1.00 79.00 92 ARG A C 1
ATOM 714 O O . ARG A 1 92 ? -11.842 11.488 -1.238 1.00 79.00 92 ARG A O 1
ATOM 721 N N . ASN A 1 93 ? -11.987 12.576 -3.200 1.00 78.38 93 ASN A N 1
ATOM 722 C CA . ASN A 1 93 ? -13.062 11.743 -3.739 1.00 78.38 93 ASN A CA 1
ATOM 723 C C . ASN A 1 93 ? -12.665 10.261 -3.846 1.00 78.38 93 ASN A C 1
ATOM 725 O O . ASN A 1 93 ? -13.507 9.381 -3.689 1.00 78.38 93 ASN A O 1
ATOM 729 N N . ARG A 1 94 ? -11.392 9.952 -4.126 1.00 76.88 94 ARG A N 1
ATOM 730 C CA . ARG A 1 94 ? -10.900 8.563 -4.142 1.00 76.88 94 ARG A CA 1
ATOM 731 C C . ARG A 1 94 ? -10.870 7.959 -2.736 1.00 76.88 94 ARG A C 1
ATOM 733 O O . ARG A 1 94 ? -11.346 6.841 -2.561 1.00 76.88 94 ARG A O 1
ATOM 740 N N . LEU A 1 95 ? -10.375 8.706 -1.750 1.00 81.00 95 LEU A N 1
ATOM 741 C CA . LEU A 1 95 ? -10.288 8.263 -0.354 1.00 81.00 95 LEU A CA 1
ATOM 742 C C . LEU A 1 95 ? -11.669 8.028 0.280 1.00 81.00 95 LEU A C 1
ATOM 744 O O . LEU A 1 95 ? -11.850 7.021 0.965 1.00 81.00 95 LEU A O 1
ATOM 748 N N . GLN A 1 96 ? -12.642 8.900 -0.008 1.00 78.19 96 GLN A N 1
ATOM 749 C CA . GLN A 1 96 ? -14.049 8.733 0.396 1.00 78.19 96 GLN A CA 1
ATOM 750 C C . GLN A 1 96 ? -14.675 7.471 -0.215 1.00 78.19 96 GLN A C 1
ATOM 752 O O . GLN A 1 96 ? -15.378 6.722 0.448 1.00 78.19 96 GLN A O 1
ATOM 757 N N . ARG A 1 97 ? -14.324 7.127 -1.460 1.00 75.44 97 ARG A N 1
ATOM 758 C CA . ARG A 1 97 ? -14.766 5.873 -2.103 1.00 75.44 97 ARG A CA 1
ATOM 759 C C . ARG A 1 97 ? -14.082 4.606 -1.578 1.00 75.44 97 ARG A C 1
ATOM 761 O O . ARG A 1 97 ? -14.151 3.568 -2.232 1.00 75.44 97 ARG A O 1
ATOM 768 N N . GLY A 1 98 ? -13.374 4.665 -0.455 1.00 69.81 98 GLY A N 1
ATOM 769 C CA . GLY A 1 98 ? -12.712 3.485 0.093 1.00 69.81 98 GLY A CA 1
ATOM 770 C C . GLY A 1 98 ? -11.336 3.186 -0.515 1.00 69.81 98 GLY A C 1
ATOM 771 O O . GLY A 1 98 ? -10.703 2.202 -0.140 1.00 69.81 98 GLY A O 1
ATOM 772 N N . GLN A 1 99 ? -10.857 3.993 -1.467 1.00 71.81 99 GLN A N 1
ATOM 773 C CA . GLN A 1 99 ? -9.622 3.690 -2.192 1.00 71.81 99 GLN A CA 1
ATOM 774 C C . GLN A 1 99 ? -8.397 4.109 -1.376 1.00 71.81 99 GLN A C 1
ATOM 776 O O . GLN A 1 99 ? -8.430 5.096 -0.642 1.00 71.81 99 GLN A O 1
ATOM 781 N N . VAL A 1 100 ? -7.302 3.368 -1.533 1.00 74.25 100 VAL A N 1
ATOM 782 C CA . VAL A 1 100 ? -5.984 3.775 -1.033 1.00 74.25 100 VAL A CA 1
ATOM 783 C C . VAL A 1 100 ? -5.348 4.709 -2.063 1.00 74.25 100 VAL A C 1
ATOM 785 O O . VAL A 1 100 ? -5.495 4.517 -3.274 1.00 74.25 100 VAL A O 1
ATOM 788 N N . LEU A 1 101 ? -4.682 5.748 -1.578 1.00 74.88 101 LEU A N 1
ATOM 789 C CA . LEU A 1 101 ? -3.913 6.681 -2.387 1.00 74.88 101 LEU A CA 1
ATOM 790 C C . LEU A 1 101 ? -2.426 6.432 -2.136 1.00 74.88 101 LEU A C 1
ATOM 792 O O . LEU A 1 101 ? -2.009 6.299 -0.988 1.00 74.88 101 LEU A O 1
ATOM 796 N N . VAL A 1 102 ? -1.637 6.374 -3.205 1.00 73.38 102 VAL A N 1
ATOM 797 C CA . VAL A 1 102 ? -0.183 6.222 -3.134 1.00 73.38 102 VAL A CA 1
ATOM 798 C C . VAL A 1 102 ? 0.447 7.464 -3.754 1.00 73.38 102 VAL A C 1
ATOM 800 O O . VAL A 1 102 ? 0.229 7.758 -4.927 1.00 73.38 102 VAL A O 1
ATOM 803 N N . GLU A 1 103 ? 1.203 8.203 -2.954 1.00 72.94 103 GLU A N 1
ATOM 804 C CA . GLU A 1 103 ? 1.957 9.382 -3.365 1.00 72.94 103 GLU A CA 1
ATOM 805 C C . GLU A 1 103 ? 3.445 9.047 -3.378 1.00 72.94 103 GLU A C 1
ATOM 807 O O . GLU A 1 103 ? 4.003 8.596 -2.380 1.00 72.94 103 GLU A O 1
ATOM 812 N N . GLN A 1 104 ? 4.116 9.255 -4.508 1.00 66.00 104 GLN A N 1
ATOM 813 C CA . GLN A 1 104 ? 5.559 9.040 -4.587 1.00 66.00 104 GLN A CA 1
ATOM 814 C C . GLN A 1 104 ? 6.284 10.218 -3.928 1.00 66.00 104 GLN A C 1
ATOM 816 O O . GLN A 1 104 ? 6.214 11.341 -4.421 1.00 66.00 104 GLN A O 1
ATOM 821 N N . THR A 1 105 ? 6.975 9.963 -2.816 1.00 70.00 105 THR A N 1
ATOM 822 C CA . THR A 1 105 ? 7.757 10.964 -2.073 1.00 70.00 105 THR A CA 1
ATOM 823 C C . THR A 1 105 ? 9.242 10.955 -2.454 1.00 70.00 105 THR A C 1
ATOM 825 O O . THR A 1 105 ? 9.978 11.858 -2.065 1.00 70.00 105 THR A O 1
ATOM 828 N N . GLY A 1 106 ? 9.693 9.981 -3.251 1.00 65.00 106 GLY A N 1
ATOM 829 C CA . GLY A 1 106 ? 11.057 9.897 -3.777 1.00 65.00 106 GLY A CA 1
ATOM 830 C C . GLY A 1 106 ? 11.267 8.690 -4.705 1.00 65.00 106 GLY A C 1
ATOM 831 O O . GLY A 1 106 ? 10.319 7.957 -4.979 1.00 65.00 106 GLY A O 1
ATOM 832 N N . PRO A 1 107 ? 12.505 8.431 -5.179 1.00 59.47 107 PRO A N 1
ATOM 833 C CA . PRO A 1 107 ? 12.791 7.360 -6.148 1.00 59.47 107 PRO A CA 1
ATOM 834 C C . PRO A 1 107 ? 12.396 5.958 -5.658 1.00 59.47 107 PRO A C 1
ATOM 836 O O . PRO A 1 107 ? 12.045 5.077 -6.445 1.00 59.47 107 PRO A O 1
ATOM 839 N N . HIS A 1 108 ? 12.458 5.735 -4.342 1.00 58.91 108 HIS A N 1
ATOM 840 C CA . HIS A 1 108 ? 12.122 4.460 -3.703 1.00 58.91 108 HIS A CA 1
ATOM 841 C C . HIS A 1 108 ? 11.211 4.604 -2.476 1.00 58.91 108 HIS A C 1
ATOM 843 O O . HIS A 1 108 ? 10.970 3.607 -1.792 1.00 58.91 108 HIS A O 1
ATOM 849 N N . SER A 1 109 ? 10.691 5.803 -2.217 1.00 63.81 109 SER A N 1
ATOM 850 C CA . SER A 1 109 ? 9.795 6.100 -1.103 1.00 63.81 109 SER A CA 1
ATOM 851 C C . SER A 1 109 ? 8.418 6.502 -1.618 1.00 63.81 109 SER A C 1
ATOM 853 O O . SER A 1 109 ? 8.282 7.275 -2.569 1.00 63.81 109 SER A O 1
ATOM 855 N N . ALA A 1 110 ? 7.389 5.940 -0.995 1.00 67.81 110 ALA A N 1
ATOM 856 C CA . ALA A 1 110 ? 6.012 6.306 -1.267 1.00 67.81 110 ALA A CA 1
ATOM 857 C C . ALA A 1 110 ? 5.255 6.478 0.045 1.00 67.81 110 ALA A C 1
ATOM 859 O O . ALA A 1 110 ? 5.384 5.670 0.967 1.00 67.81 110 ALA A O 1
ATOM 860 N N . ARG A 1 111 ? 4.447 7.528 0.110 1.00 74.56 111 ARG A N 1
ATOM 861 C CA . ARG A 1 111 ? 3.481 7.761 1.171 1.00 74.56 111 ARG A CA 1
ATOM 862 C C . ARG A 1 111 ? 2.153 7.143 0.767 1.00 74.56 111 ARG A C 1
ATOM 864 O O . ARG A 1 111 ? 1.634 7.405 -0.314 1.00 74.56 111 ARG A O 1
ATOM 871 N N . VAL A 1 112 ? 1.606 6.312 1.638 1.00 77.50 112 VAL A N 1
ATOM 872 C CA . VAL A 1 112 ? 0.330 5.635 1.424 1.00 77.50 112 VAL A CA 1
ATOM 873 C C . VAL A 1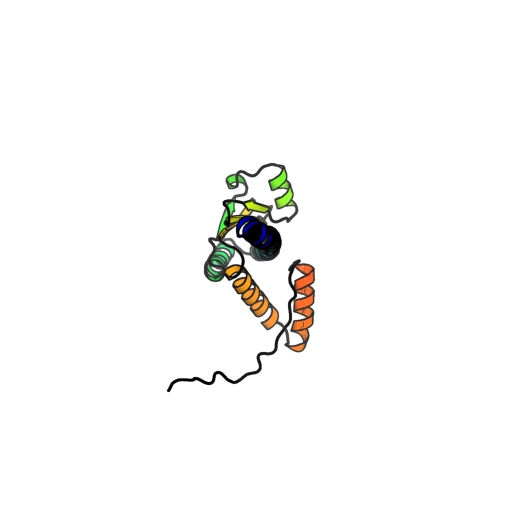 112 ? -0.695 6.255 2.358 1.00 77.50 112 VAL A C 1
ATOM 875 O O . VAL A 1 112 ? -0.420 6.426 3.544 1.00 77.50 112 VAL A O 1
ATOM 878 N N . LEU A 1 113 ? -1.859 6.609 1.817 1.00 77.00 113 LEU A N 1
ATOM 879 C CA . LEU A 1 113 ? -2.949 7.239 2.552 1.00 77.00 113 LEU A CA 1
ATOM 880 C C . LEU A 1 113 ? -4.229 6.420 2.406 1.00 77.00 113 LEU A C 1
ATOM 882 O O . LEU A 1 113 ? -4.621 6.039 1.298 1.00 77.00 113 LEU A O 1
ATOM 886 N N . ARG A 1 114 ? -4.919 6.191 3.523 1.00 78.75 114 ARG A N 1
ATOM 887 C CA . ARG A 1 114 ? -6.229 5.536 3.555 1.00 78.75 114 ARG A CA 1
ATOM 888 C C . ARG A 1 114 ? -7.143 6.217 4.563 1.00 78.75 114 ARG A C 1
ATOM 890 O O . ARG A 1 114 ? -6.742 6.495 5.686 1.00 78.75 114 ARG A O 1
ATOM 897 N N . LEU A 1 115 ? -8.393 6.449 4.173 1.00 79.44 115 LEU A N 1
ATOM 898 C CA . LEU A 1 115 ? -9.419 6.949 5.084 1.00 79.44 115 LEU A CA 1
ATOM 899 C C . LEU A 1 115 ? -9.874 5.845 6.046 1.00 79.44 115 LEU A C 1
ATOM 901 O O . LEU A 1 115 ? -10.287 4.777 5.602 1.00 79.44 115 LEU A O 1
ATOM 905 N N . VAL A 1 116 ? -9.787 6.122 7.345 1.00 77.38 116 VAL A N 1
ATOM 906 C CA . VAL A 1 116 ? -10.168 5.208 8.434 1.00 77.38 116 VAL A CA 1
ATOM 907 C C . VAL A 1 116 ? -11.607 5.453 8.873 1.00 77.38 116 VAL A C 1
ATOM 909 O O . VAL A 1 116 ? -12.354 4.514 9.118 1.00 77.38 116 VAL A O 1
ATOM 912 N N . SER A 1 117 ? -12.012 6.720 8.967 1.00 70.88 117 SER A N 1
ATOM 913 C CA . SER A 1 117 ? -13.368 7.103 9.363 1.00 70.88 117 SER A CA 1
ATOM 914 C C . SER A 1 117 ? -13.783 8.368 8.624 1.00 70.88 117 SER A C 1
ATOM 916 O O . SER A 1 117 ? -13.100 9.389 8.706 1.00 70.88 117 SER A O 1
ATOM 918 N N . GLU A 1 118 ? -14.909 8.306 7.909 1.00 68.94 118 GLU A N 1
ATOM 919 C CA . GLU A 1 118 ? -15.519 9.485 7.281 1.00 68.94 118 GLU A CA 1
ATOM 920 C C . GLU A 1 118 ? -16.077 10.460 8.321 1.00 68.94 118 GLU A C 1
ATOM 922 O O . GLU A 1 118 ? -15.979 11.672 8.144 1.00 68.94 118 GLU A O 1
ATOM 927 N N . GLN A 1 119 ? -16.620 9.933 9.423 1.00 68.00 119 GLN A N 1
ATOM 928 C CA . GLN A 1 119 ? -17.239 10.723 10.491 1.00 68.00 119 GLN A CA 1
ATOM 929 C C . GLN A 1 119 ? -16.200 11.519 11.282 1.00 68.00 119 GLN A C 1
ATOM 931 O O . GLN A 1 119 ? -16.417 12.685 11.593 1.00 68.00 119 GLN A O 1
ATOM 936 N N . GLU A 1 120 ? -15.061 10.893 11.579 1.00 67.56 120 GLU A N 1
ATOM 937 C CA . GLU A 1 120 ? -13.966 11.524 12.324 1.00 67.56 120 GLU A CA 1
ATOM 938 C C . GLU A 1 120 ? -12.934 12.188 11.396 1.00 67.56 120 GLU A C 1
ATOM 940 O O . GLU A 1 120 ? -11.984 12.800 11.874 1.00 67.56 120 GLU A O 1
ATOM 945 N N . GLN A 1 121 ? -13.107 12.065 10.073 1.00 74.81 121 GLN A N 1
ATOM 946 C CA . GLN A 1 121 ? -12.167 12.533 9.049 1.00 74.81 121 GLN A CA 1
ATOM 947 C C . GLN A 1 121 ? -10.713 12.117 9.322 1.00 74.81 121 GLN A C 1
ATOM 949 O O . GLN A 1 121 ? -9.781 12.904 9.156 1.00 74.81 121 GLN A O 1
ATOM 954 N N . LEU A 1 122 ? -10.512 10.867 9.739 1.00 77.88 122 LEU A N 1
ATOM 955 C CA . LEU A 1 122 ? -9.194 10.342 10.088 1.00 77.88 122 LEU A CA 1
ATOM 956 C C . LEU A 1 122 ? -8.559 9.616 8.908 1.00 77.88 122 LEU A C 1
ATOM 958 O O . LEU A 1 122 ? -9.162 8.713 8.320 1.00 77.88 122 LEU A O 1
ATOM 962 N N . LEU A 1 123 ? -7.317 9.979 8.608 1.00 82.00 123 LEU A N 1
ATOM 963 C CA . LEU A 1 123 ? -6.462 9.298 7.649 1.00 82.00 123 LEU A CA 1
ATOM 964 C C . LEU A 1 123 ? -5.406 8.476 8.373 1.00 82.00 123 LEU A C 1
ATOM 966 O O . LEU A 1 123 ? -4.738 8.970 9.275 1.00 82.00 123 LEU A O 1
ATOM 970 N N . LEU A 1 124 ? -5.224 7.246 7.909 1.00 79.19 124 LEU A N 1
ATOM 971 C CA . LEU A 1 124 ? -4.028 6.461 8.148 1.00 79.19 124 LEU A CA 1
ATOM 972 C C . LEU A 1 124 ? -3.003 6.823 7.076 1.00 79.19 124 LEU A C 1
ATOM 974 O O . LEU A 1 124 ? -3.266 6.655 5.880 1.00 79.19 124 LEU A O 1
ATOM 978 N N . THR A 1 125 ? -1.843 7.283 7.517 1.00 80.44 125 THR A N 1
ATOM 979 C CA . THR A 1 125 ? -0.678 7.582 6.690 1.00 80.44 125 THR A CA 1
ATOM 980 C C . THR A 1 125 ? 0.468 6.656 7.052 1.00 80.44 125 THR A C 1
ATOM 982 O O . THR A 1 125 ? 0.683 6.330 8.217 1.00 80.44 125 THR A O 1
ATOM 985 N N . GLY A 1 126 ? 1.232 6.232 6.051 1.00 76.31 126 GLY A N 1
ATOM 986 C CA . GLY A 1 126 ? 2.495 5.546 6.289 1.00 76.31 126 GLY A CA 1
ATOM 987 C C . GLY A 1 126 ? 3.497 5.803 5.18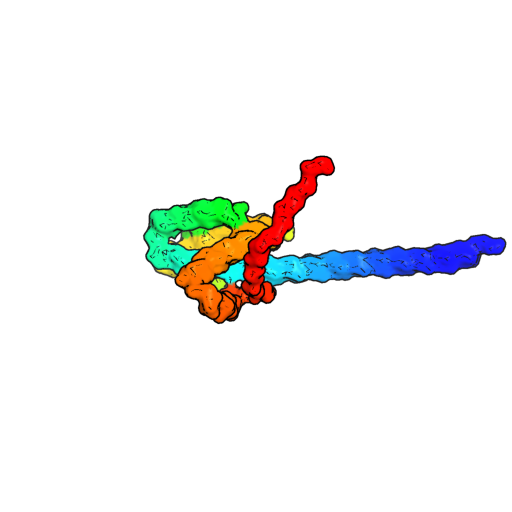2 1.00 76.31 126 GLY A C 1
ATOM 988 O O . GLY A 1 126 ? 3.137 5.832 4.003 1.00 76.31 126 GLY A O 1
ATOM 989 N N . GLU A 1 127 ? 4.755 6.016 5.560 1.00 69.00 127 GLU A N 1
ATOM 990 C CA . GLU A 1 127 ? 5.844 6.215 4.607 1.00 69.00 127 GLU A CA 1
ATOM 991 C C . GLU A 1 127 ? 6.617 4.918 4.419 1.00 69.00 127 GLU A C 1
ATOM 993 O O . GLU A 1 127 ? 7.273 4.418 5.329 1.00 69.00 127 GLU A O 1
ATOM 998 N N . VAL A 1 128 ? 6.545 4.363 3.216 1.00 63.78 128 VAL A N 1
ATOM 999 C CA . VAL A 1 128 ? 7.183 3.093 2.903 1.00 63.78 128 VAL A CA 1
ATOM 1000 C C . VAL A 1 128 ? 8.445 3.371 2.095 1.00 63.78 128 VAL A C 1
ATOM 1002 O O . VAL A 1 128 ? 8.382 3.729 0.915 1.00 63.78 128 VAL A O 1
ATOM 1005 N N . GLN A 1 129 ? 9.603 3.208 2.731 1.00 56.41 129 GLN A N 1
ATOM 1006 C CA . GLN A 1 129 ? 10.905 3.246 2.069 1.00 56.41 129 GLN A CA 1
ATOM 1007 C C . GLN A 1 129 ? 11.254 1.827 1.608 1.00 56.41 129 GLN A C 1
ATOM 1009 O O . GLN A 1 129 ? 11.246 0.893 2.399 1.00 56.41 129 GLN A O 1
ATOM 1014 N N . GLN A 1 130 ? 11.506 1.653 0.308 1.00 51.03 130 GLN A N 1
ATOM 1015 C CA . GLN A 1 130 ? 11.983 0.400 -0.289 1.00 51.03 130 GLN A CA 1
ATOM 1016 C C . GLN A 1 130 ? 11.104 -0.829 0.043 1.00 51.03 130 GLN A C 1
ATOM 1018 O O . GLN A 1 130 ? 11.451 -1.759 0.766 1.00 51.03 130 GLN A O 1
ATOM 1023 N N . ILE A 1 131 ? 9.913 -0.807 -0.555 1.00 54.53 131 ILE A N 1
ATOM 1024 C CA . ILE A 1 131 ? 8.843 -1.799 -0.417 1.00 54.53 131 ILE A CA 1
ATOM 1025 C C . ILE A 1 131 ? 9.239 -3.125 -1.086 1.00 54.53 131 ILE A C 1
ATOM 1027 O O . ILE A 1 131 ? 9.227 -3.233 -2.309 1.00 54.53 131 ILE A O 1
ATOM 1031 N N . SER A 1 132 ? 9.560 -4.147 -0.300 1.00 56.09 132 SER A N 1
ATOM 1032 C CA . SER A 1 132 ? 9.406 -5.550 -0.709 1.00 56.09 132 SER A CA 1
ATOM 1033 C C . SER A 1 132 ? 9.466 -6.434 0.525 1.00 56.09 132 SER A C 1
ATOM 1035 O O . SER A 1 132 ? 8.467 -7.020 0.923 1.00 56.09 132 SER A O 1
ATOM 1037 N N . GLU A 1 133 ? 10.613 -6.454 1.195 1.00 53.06 133 GLU A N 1
ATOM 1038 C CA . GLU A 1 133 ? 10.914 -7.521 2.142 1.00 53.06 133 GLU A CA 1
ATOM 1039 C C . GLU A 1 133 ? 10.229 -7.321 3.494 1.00 53.06 133 GLU A C 1
ATOM 1041 O O . GLU A 1 133 ? 9.621 -8.250 4.018 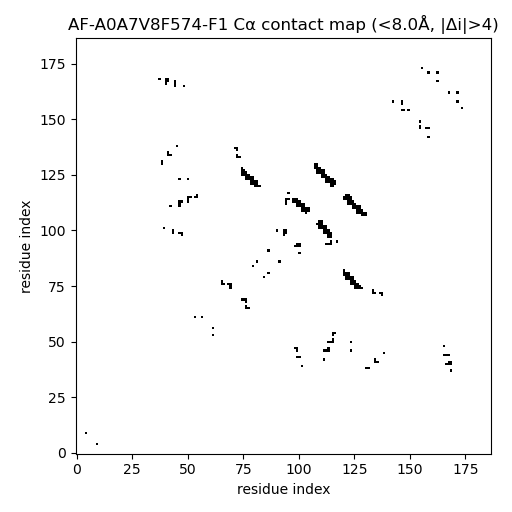1.00 53.06 133 GLU A O 1
ATOM 1046 N N . GLN A 1 134 ? 10.248 -6.102 4.039 1.00 52.06 134 GLN A N 1
ATOM 1047 C CA . GLN A 1 134 ? 9.628 -5.824 5.338 1.00 52.06 134 GLN A CA 1
ATOM 1048 C C . GLN A 1 134 ? 8.101 -5.905 5.275 1.00 52.06 134 GLN A C 1
ATOM 1050 O O . GLN A 1 134 ? 7.481 -6.518 6.143 1.00 52.06 134 GLN A O 1
ATOM 1055 N N . LEU A 1 135 ? 7.503 -5.365 4.207 1.00 61.53 135 LEU A N 1
ATOM 1056 C CA . LEU A 1 135 ? 6.059 -5.447 4.005 1.00 61.53 135 LEU A CA 1
ATOM 1057 C C . LEU A 1 135 ? 5.625 -6.890 3.724 1.00 61.53 135 LEU A C 1
ATOM 1059 O O . LEU A 1 135 ? 4.678 -7.350 4.347 1.00 61.53 135 LEU A O 1
ATOM 1063 N N . ALA A 1 136 ? 6.350 -7.632 2.874 1.00 60.94 136 ALA A N 1
ATOM 1064 C CA . ALA A 1 136 ? 6.077 -9.052 2.646 1.00 60.94 136 ALA A CA 1
ATOM 1065 C C . ALA A 1 136 ? 6.172 -9.855 3.948 1.00 60.94 136 ALA A C 1
ATOM 1067 O O . ALA A 1 136 ? 5.304 -10.679 4.229 1.00 60.94 136 ALA A O 1
ATOM 1068 N N . ARG A 1 137 ? 7.177 -9.575 4.788 1.00 61.50 137 ARG A N 1
ATOM 1069 C CA . ARG A 1 137 ? 7.331 -10.235 6.086 1.00 61.50 137 ARG A CA 1
ATOM 1070 C C . ARG A 1 137 ? 6.162 -9.922 7.018 1.00 61.50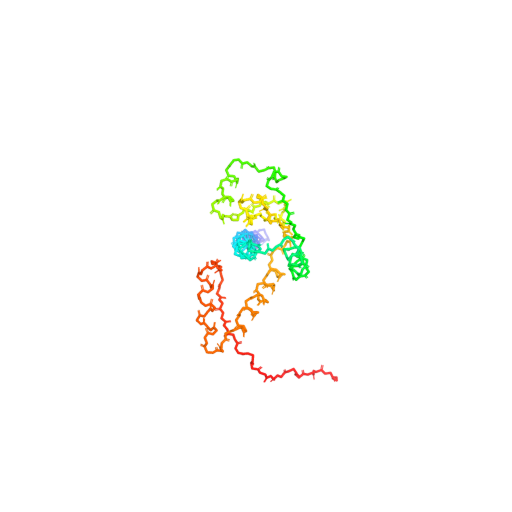 137 ARG A C 1
ATOM 1072 O O . ARG A 1 137 ? 5.629 -10.835 7.641 1.00 61.50 137 ARG A O 1
ATOM 1079 N N . ALA A 1 138 ? 5.720 -8.669 7.075 1.00 67.19 138 ALA A N 1
ATOM 1080 C CA . ALA A 1 138 ? 4.554 -8.277 7.859 1.00 67.19 138 ALA A CA 1
ATOM 1081 C C . ALA A 1 138 ? 3.252 -8.903 7.330 1.00 67.19 138 ALA A C 1
ATOM 1083 O O . ALA A 1 138 ? 2.452 -9.390 8.124 1.00 67.19 138 ALA A O 1
ATOM 1084 N N . THR A 1 139 ? 3.057 -8.968 6.009 1.00 70.56 139 THR A N 1
ATOM 1085 C CA . THR A 1 139 ? 1.908 -9.648 5.392 1.00 70.56 139 THR A CA 1
ATOM 1086 C C . THR A 1 139 ? 1.889 -11.135 5.743 1.00 70.56 139 THR A C 1
ATOM 1088 O O . THR A 1 139 ? 0.834 -11.653 6.097 1.00 70.56 139 THR A O 1
ATOM 1091 N N . ILE A 1 140 ? 3.042 -11.813 5.724 1.00 73.56 140 ILE A N 1
ATOM 1092 C CA . ILE A 1 140 ? 3.149 -13.219 6.145 1.00 73.56 140 ILE A CA 1
ATOM 1093 C C . ILE A 1 140 ? 2.748 -13.374 7.616 1.00 73.56 140 ILE A C 1
ATOM 1095 O O . ILE A 1 140 ? 1.977 -14.276 7.938 1.00 73.56 140 ILE A O 1
ATOM 1099 N N . TYR A 1 141 ? 3.218 -12.490 8.502 1.00 73.75 141 TYR A N 1
ATOM 1100 C CA . TYR A 1 141 ? 2.834 -12.531 9.916 1.00 73.75 141 TYR A CA 1
ATOM 1101 C C . TYR A 1 141 ? 1.333 -12.323 10.124 1.00 73.75 141 TYR A C 1
ATOM 1103 O O . TYR A 1 141 ? 0.724 -13.058 10.895 1.00 73.75 141 TYR A O 1
ATOM 1111 N N . LEU A 1 142 ? 0.732 -11.362 9.422 1.00 77.94 142 LEU A N 1
ATOM 1112 C CA . LEU A 1 142 ? -0.700 -11.074 9.522 1.00 77.94 142 LEU A CA 1
ATOM 1113 C C . LEU A 1 142 ? -1.555 -12.233 9.000 1.00 77.94 142 LEU A C 1
ATOM 1115 O O . LEU A 1 142 ? -2.533 -12.608 9.638 1.00 77.94 142 LEU A O 1
ATOM 1119 N N . LEU A 1 143 ? -1.168 -12.837 7.873 1.00 78.56 143 LEU A N 1
ATOM 1120 C CA . LEU A 1 143 ? -1.854 -14.014 7.339 1.00 78.56 143 LEU A CA 1
ATOM 1121 C C . LEU A 1 143 ? -1.738 -15.209 8.290 1.00 78.56 143 LEU A C 1
ATOM 1123 O O . LEU A 1 143 ? -2.719 -15.916 8.497 1.00 78.56 143 LEU A O 1
ATOM 1127 N N . ALA A 1 144 ? -0.563 -15.427 8.887 1.00 73.75 144 ALA A N 1
ATOM 1128 C CA . ALA A 1 144 ? -0.356 -16.508 9.845 1.00 73.75 144 ALA A CA 1
ATOM 1129 C C . ALA A 1 144 ? -1.192 -16.323 11.123 1.00 73.75 144 ALA A C 1
ATOM 1131 O O . ALA A 1 144 ? -1.787 -17.293 11.592 1.00 73.75 144 ALA A O 1
ATOM 1132 N N . ASP A 1 145 ? -1.275 -15.098 11.656 1.00 78.31 145 ASP A N 1
ATOM 1133 C CA . ASP A 1 145 ? -2.109 -14.787 12.828 1.00 78.31 145 ASP A CA 1
ATOM 1134 C C . ASP A 1 145 ? -3.601 -15.022 12.552 1.00 78.31 145 ASP A C 1
ATOM 1136 O O . ASP A 1 145 ? -4.310 -15.594 13.380 1.00 78.31 145 ASP A O 1
ATOM 1140 N N . GLU A 1 146 ? -4.070 -14.638 11.364 1.00 76.19 146 GLU A N 1
ATOM 1141 C CA . GLU A 1 146 ? -5.463 -14.827 10.959 1.00 76.19 146 GLU A CA 1
ATOM 1142 C C . GLU A 1 146 ? -5.789 -16.314 10.735 1.00 76.19 146 GLU A C 1
ATOM 1144 O O . GLU A 1 146 ? -6.810 -16.813 11.207 1.00 76.19 146 GLU A O 1
ATOM 1149 N N . LEU A 1 147 ? -4.900 -17.061 10.070 1.00 77.88 147 LEU A N 1
ATOM 1150 C CA . LEU A 1 147 ? -5.101 -18.480 9.752 1.00 77.88 147 LEU A CA 1
ATOM 1151 C C . LEU A 1 147 ? -5.032 -19.390 10.983 1.00 77.88 147 LEU A C 1
ATOM 1153 O O . LEU A 1 147 ? -5.739 -20.396 11.028 1.00 77.88 147 LEU A O 1
ATOM 1157 N N . VAL A 1 148 ? -4.242 -19.036 12.002 1.00 80.94 148 VAL A N 1
ATOM 1158 C CA . VAL A 1 148 ? -4.155 -19.781 13.274 1.00 80.94 148 VAL A CA 1
ATOM 1159 C C . VAL A 1 148 ? -5.501 -19.865 14.002 1.00 80.94 148 VAL A C 1
ATOM 1161 O O . VAL A 1 148 ? -5.729 -20.807 14.760 1.00 80.94 148 VAL A O 1
ATOM 1164 N N . ARG A 1 149 ? -6.416 -18.922 13.751 1.00 79.94 149 ARG A N 1
ATOM 1165 C CA . ARG A 1 149 ? -7.756 -18.892 14.360 1.00 79.94 149 ARG A CA 1
ATOM 1166 C C . ARG A 1 149 ? -8.700 -19.949 13.785 1.00 79.94 149 ARG A C 1
ATOM 1168 O O . ARG A 1 149 ? -9.759 -20.184 14.363 1.00 79.94 149 ARG A O 1
ATOM 1175 N N . PHE A 1 150 ? -8.320 -20.591 12.679 1.00 76.19 150 PHE A N 1
ATOM 1176 C CA . PHE A 1 150 ? -9.117 -21.600 11.989 1.00 76.19 150 PHE A CA 1
ATOM 1177 C C . PHE A 1 150 ? -8.468 -22.991 12.080 1.00 76.19 150 PHE A C 1
ATOM 1179 O O . PHE A 1 150 ? -7.236 -23.107 12.082 1.00 76.19 150 PHE A O 1
ATOM 1186 N N . PRO A 1 151 ? -9.269 -24.074 12.111 1.00 79.75 151 PRO A N 1
ATOM 1187 C CA . PRO A 1 151 ? -8.755 -25.438 12.040 1.00 79.75 151 PRO A CA 1
ATOM 1188 C C . PRO A 1 151 ? -7.879 -25.657 10.800 1.00 79.75 151 PRO A C 1
ATOM 1190 O O . PRO A 1 151 ? -8.185 -25.156 9.720 1.00 79.75 151 PRO A O 1
ATOM 1193 N N . VAL A 1 152 ? -6.819 -26.465 10.925 1.00 73.69 152 VAL A N 1
ATOM 1194 C CA . VAL A 1 152 ? -5.816 -26.691 9.857 1.00 73.69 152 VAL A CA 1
ATOM 1195 C C . VAL A 1 152 ? -6.441 -27.153 8.532 1.00 73.69 152 VAL A C 1
ATOM 1197 O O . VAL A 1 152 ? -5.955 -26.793 7.465 1.00 73.69 152 VAL A O 1
ATOM 1200 N N . ALA A 1 153 ? -7.547 -27.900 8.585 1.00 77.44 153 ALA A N 1
ATOM 1201 C CA . ALA A 1 153 ? -8.274 -28.355 7.399 1.00 77.44 153 ALA A CA 1
ATOM 1202 C C . ALA A 1 153 ? -8.966 -27.216 6.619 1.00 77.44 153 ALA A C 1
ATOM 1204 O O . ALA A 1 153 ? -9.179 -27.342 5.417 1.00 77.44 153 ALA A O 1
ATOM 1205 N N . GLU A 1 154 ? -9.298 -26.108 7.285 1.00 78.69 154 GLU A N 1
ATOM 1206 C CA . GLU A 1 154 ? -10.044 -24.974 6.717 1.00 78.69 154 GLU A CA 1
ATOM 1207 C C . GLU A 1 154 ? -9.129 -23.822 6.274 1.00 78.69 154 GLU A C 1
ATOM 1209 O O . GLU A 1 154 ? -9.515 -22.991 5.449 1.00 78.69 154 GLU A O 1
ATOM 1214 N N . GLN A 1 155 ? -7.892 -23.793 6.774 1.00 76.38 155 GLN A N 1
ATOM 1215 C CA . GLN A 1 155 ? -6.890 -22.772 6.458 1.00 76.38 155 GLN A CA 1
ATOM 1216 C C . GLN A 1 155 ? -6.626 -22.582 4.950 1.00 76.38 155 GLN A C 1
ATOM 1218 O O . GLN A 1 155 ? -6.536 -21.430 4.521 1.00 76.38 155 GLN A O 1
ATOM 1223 N N . PRO A 1 156 ? -6.547 -23.634 4.106 1.00 75.94 156 PRO A N 1
ATOM 1224 C CA . PRO A 1 156 ? -6.325 -23.455 2.670 1.00 75.94 156 PRO A CA 1
ATOM 1225 C C . PRO A 1 156 ? -7.464 -22.704 1.980 1.00 75.94 156 PRO A C 1
ATOM 1227 O O . PRO A 1 156 ? -7.213 -21.825 1.157 1.00 75.94 156 PRO A O 1
ATOM 1230 N N . GLN A 1 157 ? -8.707 -23.015 2.352 1.00 74.69 157 GLN A N 1
ATOM 1231 C CA . GLN A 1 157 ? -9.886 -22.360 1.798 1.00 74.69 157 GLN A CA 1
ATOM 1232 C C . GLN A 1 157 ? -9.946 -20.895 2.249 1.00 74.69 157 GLN A C 1
ATOM 1234 O O . GLN A 1 157 ? -10.131 -20.003 1.429 1.00 74.69 157 GLN A O 1
ATOM 1239 N N . LYS A 1 158 ? -9.677 -20.624 3.533 1.00 77.75 158 LYS A N 1
ATOM 1240 C CA . LYS A 1 158 ? -9.641 -19.255 4.068 1.00 77.75 158 LYS A CA 1
ATOM 1241 C C . LYS A 1 158 ? -8.534 -18.396 3.475 1.00 77.75 158 LYS A C 1
ATOM 1243 O O . LYS A 1 158 ? -8.749 -17.211 3.235 1.00 77.75 158 LYS A O 1
ATOM 1248 N N . LEU A 1 159 ? -7.373 -18.978 3.190 1.00 75.19 159 LEU A N 1
ATOM 1249 C CA . LEU A 1 159 ? -6.303 -18.274 2.490 1.00 75.19 159 LEU A CA 1
ATOM 1250 C C . LEU A 1 159 ? -6.715 -17.899 1.055 1.00 75.19 159 LEU A C 1
ATOM 1252 O O . LEU A 1 159 ? -6.378 -16.807 0.596 1.00 75.19 159 LEU A O 1
ATOM 1256 N N . ALA A 1 160 ? -7.456 -18.768 0.360 1.00 73.00 160 ALA A N 1
ATOM 1257 C CA . ALA A 1 160 ? -7.989 -18.473 -0.970 1.00 73.00 160 ALA A CA 1
ATOM 1258 C C . ALA A 1 160 ? -9.044 -17.352 -0.929 1.00 73.00 160 ALA A C 1
ATOM 1260 O O . ALA A 1 160 ? -8.945 -16.403 -1.707 1.00 73.00 160 ALA A O 1
ATOM 1261 N N . ASP A 1 161 ? -9.970 -17.395 0.033 1.00 75.88 161 ASP A N 1
ATOM 1262 C CA . ASP A 1 161 ? -10.970 -16.339 0.238 1.00 75.88 161 ASP A CA 1
ATOM 1263 C C . ASP A 1 161 ? -10.295 -14.983 0.533 1.00 75.88 161 ASP A C 1
ATOM 1265 O O . ASP A 1 161 ? -10.668 -13.948 -0.022 1.00 75.88 161 ASP A O 1
ATOM 1269 N N . LEU A 1 162 ? -9.251 -14.980 1.373 1.00 75.06 162 LEU A N 1
ATOM 1270 C CA . LEU A 1 162 ? -8.461 -13.786 1.694 1.00 75.06 162 LEU A CA 1
ATOM 1271 C C . LEU A 1 162 ? -7.687 -13.256 0.480 1.00 75.06 162 LEU A C 1
ATOM 1273 O O . LEU A 1 162 ? -7.598 -12.038 0.303 1.00 75.06 162 LEU A O 1
ATOM 1277 N N . LYS A 1 163 ? -7.154 -14.146 -0.371 1.00 67.50 163 LYS A N 1
ATOM 1278 C CA . LYS A 1 163 ? -6.501 -13.784 -1.640 1.00 67.50 163 LYS A CA 1
ATOM 1279 C C . LYS A 1 163 ? -7.435 -12.966 -2.522 1.00 67.50 163 LYS A C 1
ATOM 1281 O O . LYS A 1 163 ? -7.054 -11.890 -2.985 1.00 67.50 163 LYS A O 1
ATOM 1286 N N . GLU A 1 164 ? -8.637 -13.487 -2.739 1.00 65.12 164 GLU A N 1
ATOM 1287 C CA . GLU A 1 164 ? -9.628 -12.903 -3.638 1.00 65.12 164 GLU A CA 1
ATOM 1288 C C . GLU A 1 164 ? -10.219 -11.611 -3.061 1.00 65.12 164 GLU A C 1
ATOM 1290 O O . GLU A 1 164 ? -10.234 -10.583 -3.737 1.00 65.12 164 GLU A O 1
ATOM 1295 N N . ALA A 1 165 ? -10.602 -11.619 -1.781 1.00 66.88 165 ALA A N 1
ATOM 1296 C CA . ALA A 1 165 ? -11.235 -10.475 -1.127 1.00 66.88 165 ALA A CA 1
ATOM 1297 C C . ALA A 1 165 ? -10.300 -9.269 -0.942 1.00 66.88 165 ALA A C 1
ATOM 1299 O O . ALA A 1 165 ? -10.764 -8.128 -0.909 1.00 66.88 165 ALA A O 1
ATOM 1300 N N . LYS A 1 166 ? -8.989 -9.497 -0.779 1.00 68.12 166 LYS A N 1
ATOM 1301 C CA . LYS A 1 166 ? -8.008 -8.433 -0.491 1.00 68.12 166 LYS A CA 1
ATOM 1302 C C . LYS A 1 166 ? -7.086 -8.106 -1.668 1.00 68.12 166 LYS A C 1
ATOM 1304 O O . LYS A 1 166 ? -6.260 -7.202 -1.551 1.00 68.12 166 LYS A O 1
ATOM 1309 N N . GLY A 1 167 ? -7.254 -8.777 -2.811 1.00 56.59 167 GLY A N 1
ATOM 1310 C CA . GLY A 1 167 ? -6.572 -8.430 -4.061 1.00 56.59 167 GLY A CA 1
ATOM 1311 C C . GLY A 1 167 ? -5.056 -8.626 -4.016 1.00 56.59 167 GLY A C 1
ATOM 1312 O O . GLY A 1 167 ? -4.312 -7.844 -4.615 1.00 56.59 167 GLY A O 1
ATOM 1313 N N . PHE A 1 168 ? -4.580 -9.649 -3.299 1.00 63.28 168 PHE A N 1
ATOM 1314 C CA . PHE A 1 168 ? -3.154 -9.969 -3.248 1.00 63.28 168 PHE A CA 1
ATOM 1315 C C . PHE A 1 168 ? -2.663 -10.403 -4.642 1.00 63.28 168 PHE A C 1
ATOM 1317 O O . PHE A 1 168 ? -3.103 -11.409 -5.191 1.00 63.28 168 PHE A O 1
ATOM 1324 N N . GLY A 1 169 ? -1.749 -9.628 -5.236 1.00 46.94 169 GLY A N 1
ATOM 1325 C CA . GLY A 1 169 ? -1.243 -9.826 -6.604 1.00 46.94 169 GLY A CA 1
ATOM 1326 C C . GLY A 1 169 ? -0.178 -10.920 -6.764 1.00 46.94 169 GLY A C 1
ATOM 1327 O O . GLY A 1 169 ? 0.619 -10.842 -7.696 1.00 46.94 169 GLY A O 1
ATOM 1328 N N . PHE A 1 170 ? -0.120 -11.885 -5.845 1.00 56.31 170 PHE A N 1
ATOM 1329 C CA . PHE A 1 170 ? 0.866 -12.966 -5.805 1.00 56.31 170 PHE A CA 1
ATOM 1330 C C . PHE A 1 170 ? 0.222 -14.302 -5.453 1.00 56.31 170 PHE A C 1
ATOM 1332 O O . PHE A 1 170 ? -0.828 -14.359 -4.809 1.00 56.31 170 PHE A O 1
ATOM 1339 N N . ASP A 1 171 ? 0.869 -15.387 -5.874 1.00 47.62 171 ASP A N 1
ATOM 1340 C CA . ASP A 1 171 ? 0.427 -16.732 -5.534 1.00 47.62 171 ASP A CA 1
ATOM 1341 C C . ASP A 1 171 ? 0.810 -17.090 -4.101 1.00 47.62 171 ASP A C 1
ATOM 1343 O O . ASP A 1 171 ? 1.946 -16.907 -3.664 1.00 47.62 171 ASP A O 1
ATOM 1347 N N . MET A 1 172 ? -0.181 -17.580 -3.358 1.00 53.06 172 MET A N 1
ATOM 1348 C CA . MET A 1 172 ? -0.049 -17.978 -1.963 1.00 53.06 172 MET A CA 1
ATOM 1349 C C . MET A 1 172 ? -0.301 -19.478 -1.861 1.00 53.06 172 MET A C 1
ATOM 1351 O O . MET A 1 172 ? -1.343 -19.968 -2.296 1.00 53.06 172 MET A O 1
ATOM 1355 N N . HIS A 1 173 ? 0.647 -20.198 -1.266 1.00 52.91 173 HIS A N 1
ATOM 1356 C CA . HIS A 1 173 ? 0.546 -21.631 -1.018 1.00 52.91 173 HIS A CA 1
ATOM 1357 C C . HIS A 1 173 ? 0.935 -21.932 0.429 1.00 52.91 173 HIS A C 1
ATOM 1359 O O . HIS A 1 173 ? 1.970 -21.468 0.907 1.00 52.91 173 HIS A O 1
ATOM 1365 N N . LEU A 1 174 ? 0.118 -22.729 1.119 1.00 54.19 174 LEU A N 1
ATOM 1366 C CA . LEU A 1 174 ? 0.472 -23.276 2.426 1.00 54.19 174 LEU A CA 1
ATOM 1367 C C . LEU A 1 174 ? 1.479 -24.407 2.227 1.00 54.19 174 LEU A C 1
ATOM 1369 O O . LEU A 1 174 ? 1.184 -25.401 1.565 1.00 54.19 174 LEU A O 1
ATOM 1373 N N . MET A 1 175 ? 2.663 -24.258 2.813 1.00 58.38 175 MET A N 1
ATOM 1374 C CA . MET A 1 175 ? 3.649 -25.329 2.899 1.00 58.38 175 MET A CA 1
ATOM 1375 C C . MET A 1 175 ? 3.649 -25.878 4.322 1.00 58.38 175 MET A C 1
ATOM 1377 O O . MET A 1 175 ? 3.846 -25.133 5.281 1.00 58.38 175 MET A O 1
ATOM 1381 N N . MET A 1 176 ? 3.440 -27.186 4.468 1.00 49.34 176 MET A N 1
ATOM 1382 C CA . MET A 1 176 ? 3.653 -27.857 5.748 1.00 49.34 176 MET A CA 1
ATOM 1383 C C . MET A 1 176 ? 5.149 -27.816 6.062 1.00 49.34 176 MET A C 1
ATOM 1385 O O . MET A 1 176 ? 5.957 -28.346 5.298 1.00 49.34 176 MET A O 1
ATOM 1389 N N . LEU A 1 177 ? 5.523 -27.198 7.185 1.00 48.66 177 LEU A N 1
ATOM 1390 C CA . LEU A 1 177 ? 6.877 -27.306 7.722 1.00 48.66 177 LEU A CA 1
ATOM 1391 C C . LEU A 1 177 ? 7.116 -28.771 8.104 1.00 48.66 177 LEU A C 1
ATOM 1393 O O . LEU A 1 177 ? 6.712 -29.216 9.179 1.00 48.66 177 LEU A O 1
ATOM 1397 N N . GLN A 1 178 ? 7.769 -29.531 7.223 1.00 40.88 178 GLN A N 1
ATOM 1398 C CA . GLN A 1 178 ? 8.383 -30.792 7.619 1.00 40.88 178 GLN A CA 1
ATOM 1399 C C . GLN A 1 178 ? 9.417 -30.478 8.704 1.00 40.88 178 GLN A C 1
ATOM 1401 O O . GLN A 1 178 ? 10.449 -29.856 8.454 1.00 40.88 178 GLN A O 1
ATOM 1406 N N . GLN A 1 179 ? 9.105 -30.863 9.940 1.00 42.78 179 GLN A N 1
ATOM 1407 C CA . GLN A 1 179 ? 10.040 -30.799 11.051 1.00 42.78 179 GLN A CA 1
ATOM 1408 C C . GLN A 1 179 ? 11.252 -31.696 10.753 1.00 42.78 179 GLN A C 1
ATOM 1410 O O . GLN A 1 179 ? 11.103 -32.907 10.620 1.00 42.78 179 GLN A O 1
ATOM 1415 N N . GLY A 1 180 ? 12.448 -31.098 10.732 1.00 39.06 180 GLY A N 1
ATOM 1416 C CA . GLY A 1 180 ? 13.695 -31.787 11.076 1.00 39.06 180 GLY A CA 1
ATOM 1417 C C . GLY A 1 180 ? 14.733 -31.943 9.964 1.00 39.06 180 GLY A C 1
ATOM 1418 O O . GLY A 1 180 ? 14.746 -32.955 9.279 1.00 39.06 180 GLY A O 1
ATOM 1419 N N . ALA A 1 181 ? 15.672 -30.991 9.881 1.00 35.53 181 ALA A N 1
ATOM 1420 C CA . ALA A 1 181 ? 17.122 -31.256 9.862 1.00 35.53 181 ALA A CA 1
ATOM 1421 C C . ALA A 1 181 ? 17.912 -29.936 9.777 1.00 35.53 181 ALA A C 1
ATOM 1423 O O . ALA A 1 181 ? 18.555 -29.625 8.778 1.00 35.53 181 ALA A O 1
ATOM 1424 N N . ILE A 1 182 ? 17.915 -29.162 10.867 1.00 42.44 182 ILE A N 1
ATOM 1425 C CA . ILE A 1 182 ? 19.043 -28.265 11.139 1.00 42.44 182 ILE A CA 1
ATOM 1426 C C . ILE A 1 182 ? 20.175 -29.176 11.628 1.00 42.44 182 ILE A C 1
ATOM 1428 O O . ILE A 1 182 ? 20.335 -29.394 12.828 1.00 42.44 182 ILE A O 1
ATOM 1432 N N . VAL A 1 183 ? 20.931 -29.772 10.703 1.00 35.75 183 VAL A N 1
ATOM 1433 C CA . VAL A 1 183 ? 22.229 -30.358 11.048 1.00 35.75 183 VAL A CA 1
ATOM 1434 C C . VAL A 1 183 ? 23.216 -29.202 11.116 1.00 35.75 183 VAL A C 1
ATOM 1436 O O . VAL A 1 183 ? 23.624 -28.636 10.105 1.00 35.75 183 VAL A O 1
ATOM 1439 N N . LYS A 1 184 ? 23.561 -28.830 12.351 1.00 45.72 184 LYS A N 1
ATOM 1440 C CA . LYS A 1 184 ? 24.741 -28.027 12.666 1.00 45.72 184 LYS A CA 1
ATOM 1441 C C . LYS A 1 184 ? 25.959 -28.698 12.026 1.00 45.72 184 LYS A C 1
ATOM 1443 O O . LYS A 1 184 ? 26.326 -29.790 12.446 1.00 45.72 184 LYS A O 1
ATOM 1448 N N . SER A 1 185 ? 26.601 -28.040 11.064 1.00 35.97 185 SER A N 1
ATOM 1449 C CA . SER A 1 185 ? 27.982 -28.362 10.703 1.00 35.97 185 SER A CA 1
ATOM 1450 C C . SER A 1 185 ? 28.889 -27.385 11.434 1.00 35.97 185 SER A C 1
ATOM 1452 O O . SER A 1 185 ? 28.996 -26.218 11.066 1.00 35.97 185 SER A O 1
ATOM 1454 N N . GLY A 1 186 ? 29.471 -27.870 12.523 1.00 42.66 186 GLY A N 1
ATOM 1455 C CA . GLY A 1 186 ? 30.521 -27.210 13.276 1.00 42.66 186 GLY A CA 1
ATOM 1456 C C . GLY A 1 186 ? 31.449 -28.275 13.838 1.00 42.66 186 GLY A C 1
ATOM 1457 O O . GLY A 1 186 ? 31.228 -28.719 14.960 1.00 42.66 186 GLY A O 1
ATOM 1458 N N . VAL A 1 187 ? 32.422 -28.683 13.019 1.00 39.16 187 VAL A N 1
ATOM 1459 C CA . VAL A 1 187 ? 33.817 -28.995 13.373 1.00 39.16 187 VAL A CA 1
ATOM 1460 C C . VAL A 1 187 ? 34.661 -28.561 12.182 1.00 39.16 187 VAL A C 1
ATOM 1462 O O . VAL A 1 187 ? 34.249 -28.891 11.047 1.00 39.16 187 VAL A O 1
#

Mean predicted aligned error: 17.14 Å

pLDDT: mean 70.29, std 13.21, range [35.53, 94.56]

Nearest PDB structures (foldseek):
  8ju7-assembly1_B  TM=7.516E-01  e=1.893E-03  Pseudomonas aeruginosa PAO1
  2y8f-assembly1_A  TM=3.540E-01  e=6.715E-01  Homo sapiens
  2y8f-assembly4_D  TM=3.357E-01  e=8.555E-01  Homo sapiens
  2y8f-assembly3_C  TM=3.694E-01  e=2.253E+00  Homo sapiens
  3d8e-assembly3_C  TM=3.516E-01  e=9.631E+00  Homo sapiens

Secondary structure (DSSP, 8-state):
--HHHHHHHHHHHHHHHHHHHHHHHHHHHHHHHHHHHHHHHHHHHHHHHHHHHHTTS-HHHHHHHHHHHHHHHTS-EEEEETTTT---HHHHHHHHTT--EEEE-SSSEEEEEEEEETTTTEEEEEEEES-SHHHHHHHHHHHHHHHHTS-TTTHHHHHHHHHHHHT--S-----------------

Sequence (187 aa):
MNSIFLRIYGGMCAALILVALLGMLALHLLNEVRSGQYRERLAHGTFALMGDNLQPMSAIERRRALAVWERLLGIPLELQALSEAHLDLSQRNRLQRGQVLVEQTGPHSARVLRLVSEQEQLLLTGEVQQISEQLARATIYLLADELVRFPVAEQPQKLADLKEAKGFGFDMHLMMLQQGAIVKSGV